Protein AF-A0A8I0CAC1-F1 (afdb_monomer_lite)

Secondary structure (DSSP, 8-state):
------------PPP----------------SHHHHTTS-TT-----SS--EEEEEEEEEEEETTEEEEEEEEEETTS-EEEEEEEEE--GGGGT--PPPP--SSPPBPHHHHHHHHHHHHTTPEEEES-HHHHHTTS-HHHHHHSSEEEEHHHHHHHHHHHTT----TTSPPPHHHHHHHTTPPPPSS--HHHHHHHHHHHHHHHHHH-

Radius of gyration: 27.42 Å; chains: 1; bounding box: 42×58×99 Å

Sequence (210 aa):
MFIHSIFHRKSQKPAANRMGFALRTVRPARKDAGQLLKNIPGVREKCVGTDRLYFAVRSLGVQGRDHVLQYAFADDRGNVVMSAFVRSEAPSALLLGCPAEDLAMEPLDPEAFDFIAAKLCGGATLVAYQRVLQGGLLPFGAARSAAGVECAWRRFQQTARALGLSYSPRDPLTLNDCLSLAGLPVPISEDAALRALAIRSLWRWMDEVD

pLDDT: mean 72.66, std 24.03, range [27.7, 97.75]

Foldseek 3Di:
DDDDDDDDDDDDDDDDDPPPPPPPPPPPPPPDPVPVVVPDPPPDDDDPDQWEKFKFKDWQQDDPQWTWIWIWIATLVLDTPDTFIATHRDPCSVPDVDDDDPDPDDGDYLVVVLVVLLVVQAAHEYEYQDCVVVVVVDRPSNNVRHPYYYHLVVLLVVLCVVVVPDDDPVDRDDLQNSCVSLVHDGDPDPRGSSNSSSSSVSVVSSVVRD

Structure (mmCIF, N/CA/C/O backbone):
data_AF-A0A8I0CAC1-F1
#
_entry.id   AF-A0A8I0CAC1-F1
#
loop_
_atom_site.group_PDB
_atom_site.id
_atom_site.type_symbol
_atom_site.label_atom_id
_atom_site.label_alt_id
_atom_site.label_comp_id
_atom_site.label_asym_id
_atom_site.label_entity_id
_atom_site.label_seq_id
_atom_site.pdbx_PDB_ins_code
_atom_site.Cartn_x
_atom_site.Cartn_y
_atom_site.Cartn_z
_atom_site.occupancy
_atom_site.B_iso_or_equiv
_atom_site.auth_seq_id
_atom_site.auth_comp_id
_atom_site.auth_asym_id
_atom_site.auth_atom_id
_atom_site.pdbx_PDB_model_num
ATOM 1 N N . MET A 1 1 ? -19.685 31.107 -77.006 1.00 35.06 1 MET A N 1
ATOM 2 C CA . MET A 1 1 ? -19.151 31.131 -78.385 1.00 35.06 1 MET A CA 1
ATOM 3 C C . MET A 1 1 ? -18.038 30.088 -78.462 1.00 35.06 1 MET A C 1
ATOM 5 O O . MET A 1 1 ? -17.231 30.056 -77.547 1.00 35.06 1 MET A O 1
ATOM 9 N N . PHE A 1 2 ? -18.131 29.194 -79.455 1.00 28.17 2 PHE A N 1
ATOM 10 C CA . PHE A 1 2 ? -17.250 28.090 -79.904 1.00 28.17 2 PHE A CA 1
ATOM 11 C C . PHE A 1 2 ? -15.819 28.004 -79.311 1.00 28.17 2 PHE A C 1
ATOM 13 O O . PHE A 1 2 ? -15.108 28.998 -79.302 1.00 28.17 2 PHE A O 1
ATOM 20 N N . ILE A 1 3 ? -15.410 26.893 -78.669 1.00 35.59 3 ILE A N 1
ATOM 21 C CA . ILE A 1 3 ? -14.896 25.593 -79.199 1.00 35.59 3 ILE A CA 1
ATOM 22 C C . ILE A 1 3 ? -13.519 25.700 -79.885 1.00 35.59 3 ILE A C 1
ATOM 24 O O . ILE A 1 3 ? -13.419 26.375 -80.902 1.00 35.59 3 ILE A O 1
ATOM 28 N N . HIS A 1 4 ? -12.524 24.953 -79.369 1.00 33.28 4 HIS A N 1
ATOM 29 C CA . HIS A 1 4 ? -11.679 23.922 -80.038 1.00 33.28 4 HIS A CA 1
ATOM 30 C C . HIS A 1 4 ? -10.754 23.294 -78.961 1.00 33.28 4 HIS A C 1
ATOM 32 O O . HIS A 1 4 ? -10.018 24.013 -78.299 1.00 33.28 4 HIS A O 1
ATOM 38 N N . SER A 1 5 ? -10.927 22.039 -78.525 1.00 34.00 5 SER A N 1
ATOM 39 C CA . SER A 1 5 ? -10.627 20.738 -79.170 1.00 34.00 5 SER A CA 1
ATOM 40 C C . SER A 1 5 ? -9.119 20.453 -79.319 1.00 34.00 5 SER A C 1
ATOM 42 O O . SER A 1 5 ? -8.456 21.119 -80.097 1.00 34.00 5 SER A O 1
ATOM 44 N N . ILE A 1 6 ? -8.524 19.612 -78.453 1.00 38.97 6 ILE A N 1
ATOM 45 C CA . ILE A 1 6 ? -8.255 18.149 -78.588 1.00 38.97 6 ILE A CA 1
ATOM 46 C C . ILE A 1 6 ? -6.850 17.852 -79.154 1.00 38.97 6 ILE A C 1
ATOM 48 O O . ILE A 1 6 ? -6.567 18.226 -80.278 1.00 38.97 6 ILE A O 1
ATOM 52 N N . PHE A 1 7 ? -6.028 17.102 -78.399 1.00 33.66 7 PHE A N 1
ATOM 53 C CA . PHE A 1 7 ? -5.333 15.857 -78.816 1.00 33.66 7 PHE A CA 1
ATOM 54 C C . PHE A 1 7 ? -4.594 15.258 -77.592 1.00 33.66 7 PHE A C 1
ATOM 56 O O . PHE A 1 7 ? -3.658 15.845 -77.070 1.00 33.66 7 PHE A O 1
ATOM 63 N N . HIS A 1 8 ? -5.141 14.254 -76.900 1.00 32.78 8 HIS A N 1
ATOM 64 C CA . HIS A 1 8 ? -4.941 12.808 -77.104 1.00 32.78 8 HIS A CA 1
ATOM 65 C C . HIS A 1 8 ? -3.481 12.307 -77.017 1.00 32.78 8 HIS A C 1
ATOM 67 O O . HIS A 1 8 ? -2.752 12.292 -78.004 1.00 32.78 8 HIS A O 1
ATOM 73 N N . ARG A 1 9 ? -3.125 11.706 -75.870 1.00 33.53 9 ARG A N 1
ATOM 74 C CA . ARG A 1 9 ? -2.292 10.493 -75.853 1.00 33.53 9 ARG A CA 1
ATOM 75 C C . ARG A 1 9 ? -2.770 9.526 -74.771 1.00 33.53 9 ARG A C 1
ATOM 77 O O . ARG A 1 9 ? -2.769 9.829 -73.584 1.00 33.53 9 ARG A O 1
ATOM 84 N N . LYS A 1 10 ? -3.237 8.368 -75.239 1.00 32.88 10 LYS A N 1
ATOM 85 C CA . LYS A 1 10 ? -3.598 7.183 -74.462 1.00 32.88 10 LYS A CA 1
ATOM 86 C C . LYS A 1 10 ? -2.345 6.419 -74.021 1.00 32.88 10 LYS A C 1
ATOM 88 O O . LYS A 1 10 ? -1.357 6.392 -74.745 1.00 32.88 10 LYS A O 1
ATOM 93 N N . SER A 1 11 ? -2.561 5.625 -72.971 1.00 32.69 11 SER A N 1
ATOM 94 C CA . SER A 1 11 ? -1.978 4.297 -72.724 1.00 32.69 11 SER A CA 1
ATOM 95 C C . SER A 1 11 ? -0.614 4.246 -72.035 1.00 32.69 11 SER A C 1
ATOM 97 O O . SER A 1 11 ? 0.412 4.475 -72.657 1.00 32.69 11 SER A O 1
ATOM 99 N N . GLN A 1 12 ? -0.600 3.801 -70.777 1.00 34.22 12 GLN A N 1
ATOM 100 C CA . GLN A 1 12 ? -0.329 2.390 -70.461 1.00 34.22 12 GLN A CA 1
ATOM 101 C C . GLN A 1 12 ? -0.588 2.123 -68.968 1.00 34.22 12 GLN A C 1
ATOM 103 O O . GLN A 1 12 ? 0.018 2.729 -68.091 1.00 34.22 12 GLN A O 1
ATOM 108 N N . LYS A 1 13 ? -1.511 1.197 -68.685 1.00 41.72 13 LYS A N 1
ATOM 109 C CA . LYS A 1 13 ? -1.605 0.500 -67.395 1.00 41.72 13 LYS A CA 1
ATOM 110 C C . LYS A 1 13 ? -0.576 -0.634 -67.399 1.00 41.72 13 LYS A C 1
ATOM 112 O O . LYS A 1 13 ? -0.579 -1.392 -68.369 1.00 41.72 13 LYS A O 1
ATOM 117 N N . PRO A 1 14 ? 0.170 -0.872 -66.313 1.00 36.66 14 PRO A N 1
ATOM 118 C CA . PRO A 1 14 ? 0.672 -2.202 -66.022 1.00 36.66 14 PRO A CA 1
ATOM 119 C C . PRO A 1 14 ? -0.357 -2.953 -65.177 1.00 36.66 14 PRO A C 1
ATOM 121 O O . PRO A 1 14 ? -0.822 -2.484 -64.137 1.00 36.66 14 PRO A O 1
ATOM 124 N N . ALA A 1 15 ? -0.731 -4.125 -65.676 1.00 33.22 15 ALA A N 1
ATOM 125 C CA . ALA A 1 15 ? -1.501 -5.121 -64.964 1.00 33.22 15 ALA A CA 1
ATOM 126 C C . ALA A 1 15 ? -0.628 -5.835 -63.919 1.00 33.22 15 ALA A C 1
ATOM 128 O O . ALA A 1 15 ? 0.548 -6.089 -64.151 1.00 33.22 15 ALA A O 1
ATOM 129 N N . ALA A 1 16 ? -1.273 -6.158 -62.798 1.00 34.25 16 ALA A N 1
ATOM 130 C CA . ALA A 1 16 ? -1.072 -7.319 -61.937 1.00 34.25 16 ALA A CA 1
ATOM 131 C C . ALA A 1 16 ? 0.354 -7.877 -61.771 1.00 34.25 16 ALA A C 1
ATOM 133 O O . ALA A 1 16 ? 0.857 -8.604 -62.621 1.00 34.25 16 ALA A O 1
ATOM 134 N N . ASN A 1 17 ? 0.875 -7.772 -60.546 1.00 31.09 17 ASN A N 1
ATOM 135 C CA . ASN A 1 17 ? 1.478 -8.955 -59.946 1.00 31.09 17 ASN A CA 1
ATOM 136 C C . ASN A 1 17 ? 1.056 -9.091 -58.478 1.00 31.09 17 ASN A C 1
ATOM 138 O O . ASN A 1 17 ? 1.528 -8.386 -57.588 1.00 31.09 17 ASN A O 1
ATOM 142 N N . ARG A 1 18 ? 0.100 -9.999 -58.253 1.00 38.34 18 ARG A N 1
ATOM 143 C CA . ARG A 1 18 ? -0.238 -10.550 -56.941 1.00 38.34 18 ARG A CA 1
ATOM 144 C C . ARG A 1 18 ? 0.929 -11.436 -56.510 1.00 38.34 18 ARG A C 1
ATOM 146 O O . ARG A 1 18 ? 0.944 -12.623 -56.809 1.00 38.34 18 ARG A O 1
ATOM 153 N N . MET A 1 19 ? 1.879 -10.871 -55.780 1.00 31.62 19 MET A N 1
ATOM 154 C CA . MET A 1 19 ? 2.791 -11.660 -54.956 1.00 31.62 19 MET A CA 1
ATOM 155 C C . MET A 1 19 ? 2.126 -11.844 -53.595 1.00 31.62 19 MET A C 1
ATOM 157 O O . MET A 1 19 ? 2.250 -11.016 -52.695 1.00 31.62 19 MET A O 1
ATOM 161 N N . GLY A 1 20 ? 1.348 -12.921 -53.480 1.00 28.66 20 GLY A N 1
ATOM 162 C CA . GLY A 1 20 ? 0.927 -13.433 -52.187 1.00 28.66 20 GLY A CA 1
ATOM 163 C C . GLY A 1 20 ? 2.168 -13.881 -51.426 1.00 28.66 20 GLY A C 1
ATOM 164 O O . GLY A 1 20 ? 2.741 -14.923 -51.735 1.00 28.66 20 GLY A O 1
ATOM 165 N N . PHE A 1 21 ? 2.592 -13.098 -50.438 1.00 27.70 21 PHE A N 1
ATOM 166 C CA . PHE A 1 21 ? 3.516 -13.595 -49.432 1.00 27.70 21 PHE A CA 1
ATOM 167 C C . PHE A 1 21 ? 2.751 -14.600 -48.578 1.00 27.70 21 PHE A C 1
ATOM 169 O O . PHE A 1 21 ? 1.956 -14.245 -47.708 1.00 27.70 21 PHE A O 1
ATOM 176 N N . ALA A 1 22 ? 2.962 -15.878 -48.878 1.00 32.47 22 ALA A N 1
ATOM 177 C CA . ALA A 1 22 ? 2.593 -16.959 -47.993 1.00 32.47 22 ALA A CA 1
ATOM 178 C C . ALA A 1 22 ? 3.284 -16.711 -46.645 1.00 32.47 22 ALA A C 1
ATOM 180 O O . ALA A 1 22 ? 4.502 -16.854 -46.522 1.00 32.47 22 ALA A O 1
ATOM 181 N N . LEU A 1 23 ? 2.498 -16.333 -45.635 1.00 29.11 23 LEU A N 1
ATOM 182 C CA . LEU A 1 23 ? 2.872 -16.418 -44.229 1.00 29.11 23 LEU A CA 1
ATOM 183 C C . LEU A 1 23 ? 3.152 -17.890 -43.917 1.00 29.11 23 LEU A C 1
ATOM 185 O O . LEU A 1 23 ? 2.283 -18.630 -43.454 1.00 29.11 23 LEU A O 1
ATOM 189 N N . ARG A 1 24 ? 4.383 -18.333 -44.178 1.00 28.09 24 ARG A N 1
ATOM 190 C CA . ARG A 1 24 ? 4.912 -19.559 -43.596 1.00 28.09 24 ARG A CA 1
ATOM 191 C C . ARG A 1 24 ? 5.178 -19.241 -42.130 1.00 28.09 24 ARG A C 1
ATOM 193 O O . ARG A 1 24 ? 6.278 -18.883 -41.728 1.00 28.09 24 ARG A O 1
ATOM 200 N N . THR A 1 25 ? 4.111 -19.310 -41.342 1.00 33.09 25 THR A N 1
ATOM 201 C CA . THR A 1 25 ? 4.175 -19.349 -39.887 1.00 33.09 25 THR A CA 1
ATOM 202 C C . THR A 1 25 ? 4.907 -20.630 -39.508 1.00 33.09 25 THR A C 1
ATOM 204 O O . THR A 1 25 ? 4.316 -21.696 -39.345 1.00 33.09 25 THR A O 1
ATOM 207 N N . VAL A 1 26 ? 6.230 -20.544 -39.391 1.00 31.52 26 VAL A N 1
ATOM 208 C CA . VAL A 1 26 ? 6.975 -21.500 -38.580 1.00 31.52 26 VAL A CA 1
ATOM 209 C C . VAL A 1 26 ? 6.509 -21.234 -37.156 1.00 31.52 26 VAL A C 1
ATOM 211 O O . VAL A 1 26 ? 6.932 -20.275 -36.524 1.00 31.52 26 VAL A O 1
ATOM 214 N N . ARG A 1 27 ? 5.539 -22.024 -36.691 1.00 30.73 27 ARG A N 1
ATOM 215 C CA . ARG A 1 27 ? 5.161 -22.075 -35.279 1.00 30.73 27 ARG A CA 1
ATOM 216 C C . ARG A 1 27 ? 6.413 -22.516 -34.513 1.00 30.73 27 ARG A C 1
ATOM 218 O O . ARG A 1 27 ? 6.801 -23.672 -34.693 1.00 30.73 27 ARG A O 1
ATOM 225 N N . PRO A 1 28 ? 7.042 -21.691 -33.656 1.00 32.44 28 PRO A N 1
ATOM 226 C CA . PRO A 1 28 ? 7.883 -22.273 -32.629 1.00 32.44 28 PRO A CA 1
ATOM 227 C C . PRO A 1 28 ? 6.961 -23.110 -31.741 1.00 32.44 28 PRO A C 1
ATOM 229 O O . PRO A 1 28 ? 5.872 -22.676 -31.348 1.00 32.44 28 PRO A O 1
ATOM 232 N N . ALA A 1 29 ? 7.354 -24.362 -31.531 1.00 35.12 29 ALA A N 1
ATOM 233 C CA . ALA A 1 29 ? 6.625 -25.312 -30.719 1.00 35.12 29 ALA A CA 1
ATOM 234 C C . ALA A 1 29 ? 6.322 -24.682 -29.353 1.00 35.12 29 ALA A C 1
ATOM 236 O O . ALA A 1 29 ? 7.207 -24.339 -28.577 1.00 35.12 29 ALA A O 1
ATOM 237 N N . ARG A 1 30 ? 5.029 -24.507 -29.081 1.00 44.62 30 ARG A N 1
ATOM 238 C CA . ARG A 1 30 ? 4.482 -24.007 -27.822 1.00 44.62 30 ARG A CA 1
ATOM 239 C C . ARG A 1 30 ? 4.501 -25.147 -26.798 1.00 44.62 30 ARG A C 1
ATOM 241 O O . ARG A 1 30 ? 3.467 -25.709 -26.457 1.00 44.62 30 ARG A O 1
ATOM 248 N N . LYS A 1 31 ? 5.702 -25.533 -26.392 1.00 40.91 31 LYS A N 1
ATOM 249 C CA . LYS A 1 31 ? 6.051 -26.400 -25.261 1.00 40.91 31 LYS A CA 1
ATOM 250 C C . LYS A 1 31 ? 7.405 -25.836 -24.842 1.00 40.91 31 LYS A 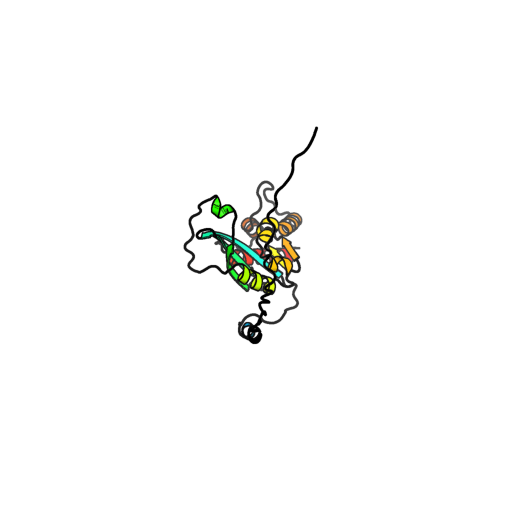C 1
ATOM 252 O O . LYS A 1 31 ? 8.318 -25.889 -25.642 1.00 40.91 31 LYS A O 1
ATOM 257 N N . ASP A 1 32 ? 7.487 -24.908 -23.892 1.00 40.72 32 ASP A N 1
ATOM 258 C CA . ASP A 1 32 ? 7.990 -25.265 -22.555 1.00 40.72 32 ASP A CA 1
ATOM 259 C C . ASP A 1 32 ? 7.817 -24.130 -21.516 1.00 40.72 32 ASP A C 1
ATOM 261 O O . ASP A 1 32 ? 8.324 -24.201 -20.400 1.00 40.72 32 ASP A O 1
ATOM 265 N N . ALA A 1 33 ? 7.042 -23.078 -21.810 1.00 39.47 33 ALA A N 1
ATOM 266 C CA . ALA A 1 33 ? 6.835 -21.977 -20.852 1.00 39.47 33 ALA A CA 1
ATOM 267 C C . ALA A 1 33 ? 6.015 -22.388 -19.608 1.00 39.47 33 ALA A C 1
ATOM 269 O O . ALA A 1 33 ? 6.107 -21.763 -18.554 1.00 39.47 33 ALA A O 1
ATOM 270 N N . GLY A 1 34 ? 5.222 -23.462 -19.708 1.00 38.16 34 GLY A N 1
ATOM 271 C CA . GLY A 1 34 ? 4.454 -24.010 -18.583 1.00 38.16 34 GLY A CA 1
ATOM 272 C C . GLY A 1 34 ? 5.284 -24.840 -17.598 1.00 38.16 34 GLY A C 1
ATOM 273 O O . GLY A 1 34 ? 4.786 -25.172 -16.525 1.00 38.16 34 GLY A O 1
ATOM 274 N N . GLN A 1 35 ? 6.527 -25.190 -17.949 1.00 37.81 35 GLN A N 1
ATOM 275 C CA . GLN A 1 35 ? 7.401 -26.024 -17.118 1.00 37.81 35 GLN A CA 1
ATOM 276 C C . GLN A 1 35 ? 8.417 -25.187 -16.327 1.00 37.81 35 GLN A C 1
ATOM 278 O O . GLN A 1 35 ? 8.735 -25.538 -15.195 1.00 37.81 35 GLN A O 1
ATOM 283 N N . LEU A 1 36 ? 8.808 -24.019 -16.849 1.00 41.50 36 LEU A N 1
ATOM 284 C CA . LEU A 1 36 ? 9.662 -23.043 -16.154 1.00 41.50 36 LEU A CA 1
ATOM 285 C C . LEU A 1 36 ? 9.002 -22.405 -14.919 1.00 41.50 36 LEU A C 1
ATOM 287 O O . LEU A 1 36 ? 9.691 -22.024 -13.980 1.00 41.50 36 LEU A O 1
ATOM 291 N N . LEU A 1 37 ? 7.669 -22.347 -14.876 1.00 47.06 37 LEU A N 1
ATOM 292 C CA . LEU A 1 37 ? 6.922 -21.794 -13.738 1.00 47.06 37 LEU A CA 1
ATOM 293 C C . LEU A 1 37 ? 6.677 -22.801 -12.603 1.00 47.06 37 LEU A C 1
ATOM 295 O O . LEU A 1 37 ? 6.189 -22.408 -11.548 1.00 47.06 37 LEU A O 1
ATOM 299 N N . LYS A 1 38 ? 7.005 -24.089 -12.787 1.00 39.34 38 LYS A N 1
ATOM 300 C CA . LYS A 1 38 ? 6.798 -25.120 -11.751 1.00 39.34 38 LYS A CA 1
ATOM 301 C C . LYS A 1 38 ? 7.922 -25.187 -10.714 1.00 39.34 38 LYS A C 1
ATOM 303 O O . LYS A 1 38 ? 7.731 -25.806 -9.675 1.00 39.34 38 LYS A O 1
ATOM 308 N N . ASN A 1 39 ? 9.054 -24.534 -10.978 1.00 36.28 39 ASN A N 1
ATOM 309 C CA . ASN A 1 39 ? 10.256 -24.626 -10.147 1.00 36.28 39 ASN A CA 1
ATOM 310 C C . ASN A 1 39 ? 10.611 -23.318 -9.425 1.00 36.28 39 ASN A C 1
ATOM 312 O O . ASN A 1 39 ? 11.707 -23.223 -8.885 1.00 36.28 39 ASN A O 1
ATOM 316 N N . ILE A 1 40 ? 9.714 -22.324 -9.387 1.00 44.25 40 ILE A N 1
ATOM 317 C CA . ILE A 1 40 ? 9.880 -21.167 -8.496 1.00 44.25 40 ILE A CA 1
ATOM 318 C C . ILE A 1 40 ? 9.390 -21.595 -7.103 1.00 44.25 40 ILE A C 1
ATOM 320 O O . ILE A 1 40 ? 8.182 -21.787 -6.924 1.00 44.25 40 ILE A O 1
ATOM 324 N N . PRO A 1 41 ? 10.276 -21.768 -6.107 1.00 34.03 41 PRO A N 1
ATOM 325 C CA . PRO A 1 41 ? 9.854 -22.071 -4.749 1.00 34.03 41 PRO A CA 1
ATOM 326 C C . PRO A 1 41 ? 9.152 -20.824 -4.198 1.00 34.03 41 PRO A C 1
ATOM 328 O O . PRO A 1 41 ? 9.786 -19.789 -4.029 1.00 34.03 41 PRO A O 1
ATOM 331 N N . GLY A 1 42 ? 7.840 -20.896 -3.963 1.00 41.44 42 GLY A N 1
ATOM 332 C CA . GLY A 1 42 ? 7.085 -19.793 -3.351 1.00 41.44 42 GLY A CA 1
ATOM 333 C C . GLY A 1 42 ? 5.645 -19.639 -3.832 1.00 41.44 42 GLY A C 1
ATOM 334 O O . GLY A 1 42 ? 4.820 -19.114 -3.094 1.00 41.44 42 GLY A O 1
ATOM 335 N N . VAL A 1 43 ? 5.291 -20.167 -5.007 1.00 44.09 43 VAL A N 1
ATOM 336 C CA . VAL A 1 43 ? 3.893 -20.167 -5.472 1.00 44.09 43 VAL A CA 1
ATOM 337 C C . VAL A 1 43 ? 3.185 -21.412 -4.923 1.00 44.09 43 VAL A C 1
ATOM 339 O O . VAL A 1 43 ? 2.954 -22.381 -5.644 1.00 44.09 43 VAL A O 1
ATOM 342 N N . ARG A 1 44 ? 2.925 -21.440 -3.609 1.00 43.47 44 ARG A N 1
ATOM 343 C CA . ARG A 1 44 ? 2.129 -22.501 -2.962 1.00 43.47 44 ARG A CA 1
ATOM 344 C C . ARG A 1 44 ? 0.653 -22.119 -2.842 1.00 43.47 44 ARG A C 1
ATOM 346 O O . ARG A 1 44 ? 0.293 -20.950 -2.827 1.00 43.47 44 ARG A O 1
ATOM 353 N N . GLU A 1 45 ? -0.156 -23.175 -2.800 1.00 44.62 45 GLU A N 1
ATOM 354 C CA . GLU A 1 45 ? -1.610 -23.263 -2.947 1.00 44.62 45 GLU A CA 1
ATOM 355 C C . GLU A 1 45 ? -2.450 -22.274 -2.126 1.00 44.62 45 GLU A C 1
ATOM 357 O O . GLU A 1 45 ? -2.139 -21.942 -0.980 1.00 44.62 45 GLU A O 1
ATOM 362 N N . LYS A 1 46 ? -3.577 -21.886 -2.748 1.00 42.50 46 LYS A N 1
ATOM 363 C CA . LYS A 1 46 ? -4.673 -21.067 -2.214 1.00 42.50 46 LYS A CA 1
ATOM 364 C C . LYS A 1 46 ? -4.979 -21.392 -0.756 1.00 42.50 46 LYS A C 1
ATOM 366 O O . LYS A 1 46 ? -5.431 -22.491 -0.439 1.00 42.50 46 LYS A O 1
ATOM 371 N N . CYS A 1 47 ? -4.831 -20.394 0.103 1.00 37.03 47 CYS A N 1
ATOM 372 C CA . CYS A 1 47 ? -5.431 -20.400 1.426 1.00 37.03 47 CYS A CA 1
ATOM 373 C C . CYS A 1 47 ? -6.697 -19.557 1.357 1.00 37.03 47 CYS A C 1
ATOM 375 O O . CYS A 1 47 ? -6.653 -18.419 0.918 1.00 37.03 47 CYS A O 1
ATOM 377 N N . VAL A 1 48 ? -7.826 -20.136 1.766 1.00 36.44 48 VAL A N 1
ATOM 378 C CA . VAL A 1 48 ? -9.133 -19.470 1.832 1.00 36.44 48 VAL A CA 1
ATOM 379 C C . VAL A 1 48 ? -9.123 -18.486 3.010 1.00 36.44 48 VAL A C 1
ATOM 381 O O . VAL A 1 48 ? -9.728 -18.715 4.050 1.00 36.44 48 VAL A O 1
ATOM 384 N N . GLY A 1 49 ? -8.347 -17.418 2.868 1.00 43.31 49 GLY A N 1
ATOM 385 C CA . GLY A 1 49 ? -8.643 -16.109 3.429 1.00 43.31 49 GLY A CA 1
ATOM 386 C C . GLY A 1 49 ? -9.100 -15.225 2.273 1.00 43.31 49 GLY A C 1
ATOM 387 O O . GLY A 1 49 ? -8.906 -15.569 1.108 1.00 43.31 49 GLY A O 1
ATOM 388 N N . THR A 1 50 ? -9.737 -14.096 2.552 1.00 55.69 50 THR A N 1
ATOM 389 C CA . THR A 1 50 ? -9.835 -13.031 1.548 1.00 55.69 50 THR A CA 1
ATOM 390 C C . THR A 1 50 ? -8.413 -12.688 1.109 1.00 55.69 50 THR A C 1
ATOM 392 O O . THR A 1 50 ? -7.715 -12.063 1.894 1.00 55.69 50 THR A O 1
ATOM 395 N N . ASP A 1 51 ? -7.963 -13.140 -0.067 1.00 82.69 51 ASP A N 1
ATOM 396 C CA . ASP A 1 51 ? -6.597 -12.909 -0.557 1.00 82.69 51 ASP A CA 1
ATOM 397 C C . ASP A 1 51 ? -6.413 -11.403 -0.804 1.00 82.69 51 ASP A C 1
ATOM 399 O O . ASP A 1 51 ? -6.699 -10.883 -1.890 1.00 82.69 51 ASP A O 1
ATOM 403 N N . ARG A 1 52 ? -6.005 -10.668 0.238 1.00 93.00 52 ARG A N 1
ATOM 404 C CA . ARG A 1 52 ? -5.652 -9.256 0.129 1.00 93.00 52 ARG A CA 1
ATOM 405 C C . ARG A 1 52 ? -4.184 -9.133 -0.227 1.00 93.00 52 ARG A C 1
ATOM 407 O O . ARG A 1 52 ? -3.326 -9.812 0.341 1.00 93.00 52 ARG A O 1
ATOM 414 N N . LEU A 1 53 ? -3.903 -8.212 -1.139 1.00 94.88 53 LEU A N 1
ATOM 415 C CA . LEU A 1 53 ? -2.549 -7.764 -1.421 1.00 94.88 53 LEU A CA 1
ATOM 416 C C . LEU A 1 53 ? -2.438 -6.284 -1.094 1.00 94.88 53 LEU A C 1
ATOM 418 O O . LEU A 1 53 ? -3.195 -5.455 -1.596 1.00 94.88 53 LEU A O 1
ATOM 422 N N . TYR A 1 54 ? -1.463 -5.955 -0.269 1.00 95.06 54 TYR A N 1
ATOM 423 C CA . TYR A 1 54 ? -1.139 -4.590 0.105 1.00 95.06 54 TYR A CA 1
ATOM 424 C C . TYR A 1 54 ? -0.097 -4.069 -0.861 1.00 95.06 54 TYR A C 1
ATOM 426 O O . TYR A 1 54 ? 0.930 -4.718 -1.046 1.00 95.06 54 TYR A O 1
ATOM 434 N N . PHE A 1 55 ? -0.348 -2.923 -1.483 1.00 92.94 55 PHE A N 1
ATOM 435 C CA . PHE A 1 55 ? 0.548 -2.397 -2.501 1.00 92.94 55 PHE A CA 1
ATOM 436 C C . PHE A 1 55 ? 0.963 -0.961 -2.216 1.00 92.94 55 PHE A C 1
ATOM 438 O O . PHE A 1 55 ? 0.196 -0.156 -1.682 1.00 92.94 55 PHE A O 1
ATOM 445 N N . ALA A 1 56 ? 2.193 -0.648 -2.609 1.00 93.38 56 ALA A N 1
ATOM 446 C CA . ALA A 1 56 ? 2.724 0.701 -2.606 1.00 93.38 56 ALA A CA 1
ATOM 447 C C . ALA A 1 56 ? 3.588 0.921 -3.847 1.00 93.38 56 ALA A C 1
ATOM 449 O O . ALA A 1 56 ? 4.227 -0.002 -4.360 1.00 93.38 56 ALA A O 1
ATOM 450 N N . VAL A 1 57 ? 3.595 2.167 -4.313 1.00 90.06 57 VAL A N 1
ATOM 451 C CA . VAL A 1 57 ? 4.424 2.620 -5.428 1.00 90.06 57 VAL A CA 1
ATOM 452 C C . VAL A 1 57 ? 5.178 3.863 -4.989 1.00 90.06 57 VAL A C 1
ATOM 454 O O . VAL A 1 57 ? 4.574 4.782 -4.424 1.00 90.06 57 VAL A O 1
ATOM 457 N N . ARG A 1 58 ? 6.480 3.891 -5.265 1.00 86.50 58 ARG A N 1
ATOM 458 C CA . ARG A 1 58 ? 7.358 5.047 -5.063 1.00 86.50 58 ARG A CA 1
ATOM 459 C C . ARG A 1 58 ? 8.032 5.416 -6.381 1.00 86.50 58 ARG A C 1
ATOM 461 O O . ARG A 1 58 ? 8.450 4.535 -7.119 1.00 86.50 58 ARG A O 1
ATOM 468 N N . SER A 1 59 ? 8.177 6.712 -6.650 1.00 83.00 59 SER A N 1
ATOM 469 C CA . SER A 1 59 ? 9.033 7.207 -7.734 1.00 83.00 59 SER A CA 1
ATOM 470 C C . SER A 1 59 ? 10.470 7.398 -7.244 1.00 83.00 59 SER A C 1
ATOM 472 O O . SER A 1 59 ? 10.673 7.897 -6.135 1.00 83.00 59 SER A O 1
ATOM 474 N N . LEU A 1 60 ? 11.446 6.990 -8.058 1.00 78.62 60 LEU A N 1
ATOM 475 C CA . LEU A 1 60 ? 12.887 7.127 -7.790 1.00 78.62 60 LEU A CA 1
ATOM 476 C C . LEU A 1 60 ? 13.573 8.164 -8.690 1.00 78.62 60 LEU A C 1
ATOM 478 O O . LEU A 1 60 ? 14.753 8.439 -8.520 1.00 78.62 60 LEU A O 1
ATOM 482 N N . GLY A 1 61 ? 12.850 8.757 -9.643 1.00 67.81 61 GLY A N 1
ATOM 483 C CA . GLY A 1 61 ? 13.390 9.764 -10.561 1.00 67.81 61 GLY A CA 1
ATOM 484 C C . GLY A 1 61 ? 13.514 9.276 -12.004 1.00 67.81 61 GLY A C 1
ATOM 485 O O . GLY A 1 61 ? 12.835 8.332 -12.411 1.00 67.81 61 GLY A O 1
ATOM 486 N N . VAL A 1 62 ? 14.346 9.969 -12.789 1.00 62.59 62 VAL A N 1
ATOM 487 C CA . VAL A 1 62 ? 14.436 9.817 -14.252 1.00 62.59 62 VAL A CA 1
ATOM 488 C C . VAL A 1 62 ? 15.726 9.105 -14.640 1.00 62.59 62 VAL A C 1
ATOM 490 O O . VAL A 1 62 ? 16.801 9.630 -14.390 1.00 62.59 62 VAL A O 1
ATOM 493 N N . GLN A 1 63 ? 15.647 7.963 -15.318 1.00 59.53 63 GLN A N 1
ATOM 494 C CA . GLN A 1 63 ? 16.786 7.317 -15.968 1.00 59.53 63 GLN A CA 1
ATOM 495 C C . GLN A 1 63 ? 16.735 7.607 -17.476 1.00 59.53 63 GLN A C 1
ATOM 497 O O . GLN A 1 63 ? 15.961 7.015 -18.226 1.00 59.53 63 GLN A O 1
ATOM 502 N N . GLY A 1 64 ? 17.555 8.551 -17.944 1.00 62.97 64 GLY A N 1
ATOM 503 C CA . GLY A 1 64 ? 17.532 8.981 -19.345 1.00 62.97 64 GLY A CA 1
ATOM 504 C C . GLY A 1 64 ? 16.245 9.736 -19.695 1.00 62.97 64 GLY A C 1
ATOM 505 O O . GLY A 1 64 ? 16.101 10.895 -19.319 1.00 62.97 64 GLY A O 1
ATOM 506 N N . ARG A 1 65 ? 15.333 9.103 -20.446 1.00 59.34 65 ARG A N 1
ATOM 507 C CA . ARG A 1 65 ? 14.000 9.651 -20.781 1.00 59.34 65 ARG A CA 1
ATOM 508 C C . ARG A 1 65 ? 12.858 8.986 -20.009 1.00 59.34 65 ARG A C 1
ATOM 510 O O . ARG A 1 65 ? 11.723 9.439 -20.126 1.00 59.34 65 ARG A O 1
ATOM 517 N N . ASP A 1 66 ? 13.157 7.962 -19.219 1.00 63.62 66 ASP A N 1
ATOM 518 C CA . ASP A 1 66 ? 12.152 7.145 -18.544 1.00 63.62 66 ASP A CA 1
ATOM 519 C C . ASP A 1 66 ? 12.128 7.469 -17.052 1.00 63.62 66 ASP A C 1
ATOM 521 O O . ASP A 1 66 ? 13.155 7.814 -16.471 1.00 63.62 66 ASP A O 1
ATOM 525 N N . HIS A 1 67 ? 10.971 7.351 -16.404 1.00 76.94 67 HIS A N 1
ATOM 526 C CA . HIS A 1 67 ? 10.887 7.393 -14.940 1.00 76.94 67 HIS A CA 1
ATOM 527 C C . HIS A 1 67 ? 10.999 5.988 -14.380 1.00 76.94 67 HIS A C 1
ATOM 529 O O . HIS A 1 67 ? 10.421 5.058 -14.936 1.00 76.94 67 HIS A O 1
ATOM 535 N N . VAL A 1 68 ? 11.691 5.830 -13.257 1.00 83.81 68 VAL A N 1
ATOM 536 C CA . VAL A 1 68 ? 11.748 4.544 -12.563 1.00 83.81 68 VAL A CA 1
ATOM 537 C C . VAL A 1 68 ? 10.826 4.568 -11.357 1.00 83.81 68 VAL A C 1
ATOM 539 O O . VAL A 1 68 ? 10.918 5.431 -10.479 1.00 83.81 68 VAL A O 1
ATOM 542 N N . LEU A 1 69 ? 9.933 3.587 -11.320 1.00 87.50 69 LEU A N 1
ATOM 543 C CA . LEU A 1 69 ? 9.007 3.362 -10.224 1.00 87.50 69 LEU A CA 1
ATOM 544 C C . LEU A 1 69 ? 9.398 2.085 -9.483 1.00 87.50 69 LEU A C 1
ATOM 546 O O . LEU A 1 69 ? 9.653 1.053 -10.101 1.00 87.50 69 LEU A O 1
ATOM 550 N N . GLN A 1 70 ? 9.412 2.145 -8.157 1.00 90.88 70 GLN A N 1
ATOM 551 C CA . GLN A 1 70 ? 9.482 0.975 -7.295 1.00 90.88 70 GLN A CA 1
ATOM 552 C C . GLN A 1 70 ? 8.065 0.548 -6.929 1.00 90.88 70 GLN A C 1
ATOM 554 O O . GLN A 1 70 ? 7.334 1.287 -6.267 1.00 90.88 70 GLN A O 1
ATOM 559 N N . TYR A 1 71 ? 7.698 -0.658 -7.333 1.00 92.50 71 TYR A N 1
ATOM 560 C CA . TYR A 1 71 ? 6.457 -1.317 -6.962 1.00 92.50 71 TYR A CA 1
ATOM 561 C C . TYR A 1 71 ? 6.736 -2.371 -5.909 1.00 92.50 71 TYR A C 1
ATOM 563 O O . TYR A 1 71 ? 7.695 -3.130 -6.038 1.00 92.50 71 TYR A O 1
ATOM 571 N N . ALA A 1 72 ? 5.856 -2.486 -4.922 1.00 94.38 72 ALA A N 1
ATOM 572 C CA . ALA A 1 72 ? 5.885 -3.621 -4.020 1.00 94.38 72 ALA A CA 1
ATOM 573 C C . ALA A 1 72 ? 4.490 -4.095 -3.630 1.00 94.38 72 ALA A C 1
ATOM 575 O O . ALA A 1 72 ? 3.551 -3.302 -3.530 1.00 94.38 72 ALA A O 1
ATOM 576 N N . PHE A 1 73 ? 4.399 -5.401 -3.390 1.00 94.88 73 PHE A N 1
ATOM 577 C CA . PHE A 1 73 ? 3.202 -6.109 -2.969 1.00 94.88 73 PHE A CA 1
ATOM 578 C C . PHE A 1 73 ? 3.535 -6.975 -1.758 1.00 94.88 73 PHE A C 1
ATOM 580 O O . PHE A 1 73 ? 4.506 -7.737 -1.782 1.00 94.88 73 PHE A O 1
ATOM 587 N N . ALA A 1 74 ? 2.713 -6.879 -0.721 1.00 96.38 74 ALA A N 1
ATOM 588 C CA . ALA A 1 74 ? 2.778 -7.723 0.459 1.00 96.38 74 ALA A CA 1
ATOM 589 C C . ALA A 1 74 ? 1.476 -8.511 0.630 1.00 96.38 74 ALA A C 1
ATOM 591 O O . ALA A 1 74 ? 0.395 -8.000 0.335 1.00 96.38 74 ALA A O 1
ATOM 592 N N . ASP A 1 75 ? 1.580 -9.751 1.098 1.00 95.12 75 ASP A N 1
ATOM 593 C CA . ASP A 1 75 ? 0.427 -10.603 1.383 1.00 95.12 75 ASP A CA 1
ATOM 594 C C . ASP A 1 75 ? -0.124 -10.384 2.798 1.00 95.12 75 ASP A C 1
ATOM 596 O O . ASP A 1 75 ? 0.472 -9.726 3.653 1.00 95.12 75 ASP A O 1
ATOM 600 N N . ASP A 1 76 ? -1.259 -11.009 3.083 1.00 93.75 76 ASP A N 1
ATOM 601 C CA . ASP A 1 76 ? -1.885 -10.993 4.401 1.00 93.75 76 ASP A CA 1
ATOM 602 C C . ASP A 1 76 ? -1.034 -11.586 5.532 1.00 93.75 76 ASP A C 1
ATOM 604 O O . ASP A 1 76 ? -1.267 -11.281 6.705 1.00 93.75 76 ASP A O 1
ATOM 608 N N . ARG A 1 77 ? -0.009 -12.377 5.217 1.00 92.81 77 ARG A N 1
ATOM 609 C CA . ARG A 1 77 ? 0.891 -13.006 6.195 1.00 92.81 77 ARG A CA 1
ATOM 610 C C . ARG A 1 77 ? 2.075 -12.116 6.564 1.00 92.81 77 ARG A C 1
ATOM 612 O O . ARG A 1 77 ? 2.758 -12.413 7.538 1.00 92.81 77 ARG A O 1
ATOM 619 N N . GLY A 1 78 ? 2.274 -11.012 5.848 1.00 93.31 78 GLY A N 1
ATOM 620 C CA . GLY A 1 78 ? 3.384 -10.088 6.072 1.00 93.31 78 GLY A CA 1
ATOM 621 C C . GLY A 1 78 ? 4.621 -10.437 5.253 1.00 93.31 78 GLY A C 1
ATOM 622 O O . GLY A 1 78 ? 5.705 -9.954 5.568 1.00 93.31 78 GLY A O 1
ATOM 623 N N . ASN A 1 79 ? 4.472 -11.250 4.206 1.00 95.38 79 ASN A N 1
ATOM 624 C CA . ASN A 1 79 ? 5.538 -11.508 3.249 1.00 95.38 79 ASN A CA 1
ATOM 625 C C . ASN A 1 79 ? 5.473 -10.484 2.120 1.00 95.38 79 ASN A C 1
ATOM 627 O O . ASN A 1 79 ? 4.402 -10.215 1.577 1.00 95.38 79 ASN A O 1
ATOM 631 N N . VAL A 1 80 ? 6.630 -9.974 1.708 1.00 96.00 80 VAL A N 1
ATOM 632 C CA . VAL A 1 80 ? 6.756 -9.233 0.450 1.00 96.00 80 VAL A CA 1
ATOM 633 C C . VAL A 1 80 ? 6.773 -10.254 -0.684 1.00 96.00 80 VAL A C 1
ATOM 635 O O . VAL A 1 80 ? 7.738 -10.999 -0.839 1.00 96.00 80 VAL A O 1
ATOM 638 N N . VAL A 1 81 ? 5.690 -10.313 -1.456 1.00 94.94 81 VAL A N 1
ATOM 639 C CA . VAL A 1 81 ? 5.517 -11.285 -2.549 1.00 94.94 81 VAL A CA 1
ATOM 640 C C . VAL A 1 81 ? 6.065 -10.777 -3.880 1.00 94.94 81 VAL A C 1
ATOM 642 O O . VAL A 1 81 ? 6.350 -11.572 -4.772 1.00 94.94 81 VAL A O 1
ATOM 645 N N . MET A 1 82 ? 6.244 -9.461 -4.016 1.00 93.56 82 MET A N 1
ATOM 646 C CA . MET A 1 82 ? 6.932 -8.846 -5.148 1.00 93.56 82 MET A CA 1
ATOM 647 C C . MET A 1 82 ? 7.508 -7.488 -4.741 1.00 93.56 82 MET A C 1
ATOM 649 O O . MET A 1 82 ? 6.829 -6.709 -4.076 1.00 93.56 82 MET A O 1
ATOM 653 N N . SER A 1 83 ? 8.734 -7.196 -5.171 1.00 93.19 83 SER A N 1
ATOM 654 C CA . SER A 1 83 ? 9.341 -5.862 -5.149 1.00 93.19 83 SER A CA 1
ATOM 655 C C . SER A 1 83 ? 10.132 -5.697 -6.440 1.00 93.19 83 SER A C 1
ATOM 657 O O . SER A 1 83 ? 10.986 -6.531 -6.743 1.00 93.19 83 SER A O 1
ATOM 659 N N . ALA A 1 84 ? 9.787 -4.697 -7.242 1.00 91.56 84 ALA A N 1
ATOM 660 C CA . ALA A 1 84 ? 10.328 -4.528 -8.582 1.00 91.56 84 ALA A CA 1
ATOM 661 C C . ALA A 1 84 ? 10.527 -3.049 -8.904 1.00 91.56 84 ALA A C 1
ATOM 663 O O . ALA A 1 84 ? 9.670 -2.216 -8.611 1.00 91.56 84 ALA A O 1
ATOM 664 N N . PHE A 1 85 ? 11.644 -2.745 -9.557 1.00 90.31 85 PHE A N 1
ATOM 665 C CA . PHE A 1 85 ? 11.870 -1.461 -10.208 1.00 90.31 85 PHE A CA 1
ATOM 666 C C . PHE A 1 85 ? 11.419 -1.588 -11.656 1.00 90.31 85 PHE A C 1
ATOM 668 O O . PHE A 1 85 ? 11.760 -2.573 -12.305 1.00 90.31 85 PHE A O 1
ATOM 675 N N . VAL A 1 86 ? 10.643 -0.635 -12.159 1.00 88.00 86 VAL A N 1
ATOM 676 C CA . VAL A 1 86 ? 10.013 -0.718 -13.483 1.00 88.00 86 VAL A CA 1
ATOM 677 C C . VAL A 1 86 ? 10.195 0.611 -14.197 1.00 88.00 86 VAL A C 1
ATOM 679 O O . VAL A 1 86 ? 10.005 1.669 -13.585 1.00 88.00 86 VAL A O 1
ATOM 682 N N . ARG A 1 87 ? 10.566 0.562 -15.482 1.00 86.00 87 ARG A N 1
ATOM 683 C CA . ARG A 1 87 ? 10.588 1.767 -16.324 1.00 86.00 87 ARG A CA 1
ATOM 684 C C . ARG A 1 87 ? 9.154 2.211 -16.598 1.00 86.00 87 ARG A C 1
ATOM 686 O O . ARG A 1 87 ? 8.264 1.394 -16.789 1.00 86.00 87 ARG A O 1
ATOM 693 N N . SER A 1 88 ? 8.916 3.506 -16.612 1.00 73.69 88 SER A N 1
ATOM 694 C CA . SER A 1 88 ? 7.626 4.091 -16.939 1.00 73.69 88 SER A CA 1
ATOM 695 C C . SER A 1 88 ? 7.855 5.245 -17.896 1.00 73.69 88 SER A C 1
ATOM 697 O O . SER A 1 88 ? 8.661 6.141 -17.624 1.00 73.69 88 SER A O 1
ATOM 699 N N . GLU A 1 89 ? 7.148 5.226 -19.023 1.00 63.06 89 GLU A N 1
ATOM 700 C CA . GLU A 1 89 ? 7.097 6.362 -19.934 1.00 63.06 89 GLU A CA 1
ATOM 701 C C . GLU A 1 89 ? 6.339 7.493 -19.231 1.00 63.06 89 GLU A C 1
ATOM 703 O O . GLU A 1 89 ? 5.109 7.551 -19.263 1.00 63.06 89 GLU A O 1
ATOM 708 N N . ALA A 1 90 ? 7.041 8.396 -18.544 1.00 52.56 90 ALA A N 1
ATOM 709 C CA . ALA A 1 90 ? 6.365 9.560 -17.990 1.00 52.56 90 ALA A CA 1
ATOM 710 C C . ALA A 1 90 ? 6.365 10.716 -18.998 1.00 52.56 90 ALA A C 1
ATOM 712 O O . ALA A 1 90 ? 7.423 11.083 -19.517 1.00 52.56 90 ALA A O 1
ATOM 713 N N . PRO A 1 91 ? 5.231 11.419 -19.161 1.00 46.22 91 PRO A N 1
ATOM 714 C CA . PRO A 1 91 ? 5.188 12.691 -19.882 1.00 46.22 91 PRO A CA 1
ATOM 715 C C . PRO A 1 91 ? 6.130 13.759 -19.290 1.00 46.22 91 PRO A C 1
ATOM 717 O O . PRO A 1 91 ? 6.517 14.702 -19.976 1.00 46.22 91 PRO A O 1
ATOM 720 N N . SER A 1 92 ? 6.496 13.636 -18.008 1.00 42.25 92 SER A N 1
ATOM 721 C CA . SER A 1 92 ? 7.241 14.638 -17.236 1.00 42.25 92 SER A CA 1
ATOM 722 C C . SER A 1 92 ? 8.764 14.555 -17.360 1.00 42.25 92 SER A C 1
ATOM 724 O O . SER A 1 92 ? 9.427 15.545 -17.047 1.00 42.25 92 SER A O 1
ATOM 726 N N . ALA A 1 93 ? 9.340 13.449 -17.855 1.00 47.34 93 ALA A N 1
ATOM 727 C CA . ALA A 1 93 ? 10.783 13.385 -18.146 1.00 47.34 93 ALA A CA 1
ATOM 728 C C . ALA A 1 93 ? 11.211 14.416 -19.208 1.00 47.34 93 ALA A C 1
ATOM 730 O O . ALA A 1 93 ? 12.369 14.816 -19.259 1.00 47.34 93 ALA A O 1
ATOM 731 N N . LEU A 1 94 ? 10.263 14.892 -20.024 1.00 45.56 94 LEU A N 1
ATOM 732 C CA . LEU A 1 94 ? 10.477 15.959 -21.002 1.00 45.56 94 LEU A CA 1
ATOM 733 C C . LEU A 1 94 ? 10.521 17.373 -20.392 1.00 45.56 94 LEU A C 1
ATOM 735 O O . LEU A 1 94 ? 10.996 18.285 -21.061 1.00 45.56 94 LEU A O 1
ATOM 739 N N . LEU A 1 95 ? 10.017 17.584 -19.168 1.00 43.59 95 LEU A N 1
ATOM 740 C CA . LEU A 1 95 ? 9.785 18.929 -18.608 1.00 43.59 95 LEU A CA 1
ATOM 741 C C . LEU A 1 95 ? 10.647 19.269 -17.390 1.00 43.59 95 LEU A C 1
ATOM 743 O O . LEU A 1 95 ? 10.934 20.442 -17.161 1.00 43.59 95 LEU A O 1
ATOM 747 N N . LEU A 1 96 ? 11.064 18.277 -16.607 1.00 50.28 96 LEU A N 1
ATOM 748 C CA . LEU A 1 96 ? 11.851 18.488 -15.396 1.00 50.28 96 LEU A CA 1
ATOM 749 C C . LEU A 1 96 ? 13.024 17.515 -15.430 1.00 50.28 96 LEU A C 1
ATOM 751 O O . LEU A 1 96 ? 12.856 16.329 -15.162 1.00 50.28 96 LEU A O 1
ATOM 755 N N . GLY A 1 97 ? 14.198 18.023 -15.811 1.00 44.72 97 GLY A N 1
ATOM 756 C CA . GLY A 1 97 ? 15.462 17.287 -15.824 1.00 44.72 97 GLY A CA 1
ATOM 757 C C . GLY A 1 97 ? 15.895 16.886 -14.416 1.00 44.72 97 GLY A C 1
ATOM 758 O O . GLY A 1 97 ? 16.808 17.481 -13.849 1.00 44.72 97 GLY A O 1
ATOM 759 N N . CYS A 1 98 ? 15.212 15.901 -13.837 1.00 44.94 98 CYS A N 1
ATOM 760 C CA . CYS A 1 98 ? 15.623 15.263 -12.599 1.00 44.94 98 CYS A CA 1
ATOM 761 C C . CYS A 1 98 ? 16.865 14.400 -12.869 1.00 44.94 98 CYS A C 1
ATOM 763 O O . CYS A 1 98 ? 16.893 13.677 -13.866 1.00 44.94 98 CYS A O 1
ATOM 765 N N . PRO A 1 99 ? 17.889 14.461 -12.005 1.00 47.78 99 PRO A N 1
ATOM 766 C CA . PRO A 1 99 ? 19.046 13.590 -12.125 1.00 47.78 99 PRO A CA 1
ATOM 767 C C . PRO A 1 99 ? 18.633 12.132 -11.896 1.00 47.78 99 PRO A C 1
ATOM 769 O O . PRO A 1 99 ? 17.784 11.840 -11.053 1.00 47.78 99 PRO A O 1
ATOM 772 N N . ALA A 1 100 ? 19.243 11.230 -12.661 1.00 53.19 100 ALA A N 1
ATOM 773 C CA . ALA A 1 100 ? 19.095 9.797 -12.474 1.00 53.19 100 ALA A CA 1
ATOM 774 C C . ALA A 1 100 ? 19.727 9.386 -11.145 1.00 53.19 100 ALA A C 1
ATOM 776 O O . ALA A 1 100 ? 20.904 9.663 -10.914 1.00 53.19 100 ALA A O 1
ATOM 777 N N . GLU A 1 101 ? 18.960 8.720 -10.282 1.00 56.66 101 GLU A N 1
ATOM 778 C CA . GLU A 1 101 ? 19.567 7.920 -9.223 1.00 56.66 101 GLU A CA 1
ATOM 779 C C . GLU A 1 101 ? 20.327 6.761 -9.886 1.00 56.66 101 GLU A C 1
ATOM 781 O O . GLU A 1 101 ? 19.812 6.109 -10.799 1.00 56.66 101 GLU A O 1
ATOM 786 N N . ASP A 1 102 ? 21.572 6.532 -9.460 1.00 56.94 102 ASP A N 1
ATOM 787 C CA . ASP A 1 102 ? 22.384 5.410 -9.930 1.00 56.94 102 ASP A CA 1
ATOM 788 C C . ASP A 1 102 ? 21.838 4.128 -9.291 1.00 56.94 102 ASP A C 1
ATOM 790 O O . ASP A 1 102 ? 22.186 3.741 -8.172 1.00 56.94 102 ASP A O 1
ATOM 794 N N . LEU A 1 103 ? 20.851 3.531 -9.957 1.00 61.59 103 LEU A N 1
ATOM 795 C CA . LEU A 1 103 ? 20.211 2.315 -9.486 1.00 61.59 103 LEU A CA 1
ATOM 796 C C . LEU A 1 103 ? 21.187 1.150 -9.648 1.00 61.59 103 LEU A C 1
ATOM 798 O O . LEU A 1 103 ? 21.610 0.821 -10.752 1.00 61.59 103 LEU A O 1
ATOM 802 N N . ALA A 1 104 ? 21.464 0.447 -8.552 1.00 66.50 104 ALA A N 1
ATOM 803 C CA . ALA A 1 104 ? 22.297 -0.756 -8.551 1.00 66.50 104 ALA A CA 1
ATOM 804 C C . ALA A 1 104 ? 21.677 -1.957 -9.309 1.00 66.50 104 ALA A C 1
ATOM 806 O O . ALA A 1 104 ? 22.255 -3.043 -9.320 1.00 66.50 104 ALA A O 1
ATOM 807 N N . MET A 1 105 ? 20.487 -1.796 -9.902 1.00 68.19 105 MET A N 1
ATOM 808 C CA . MET A 1 105 ? 19.730 -2.841 -10.590 1.00 68.19 105 MET A CA 1
ATOM 809 C C . MET A 1 105 ? 19.087 -2.287 -11.863 1.00 68.19 105 MET A C 1
ATOM 811 O O . MET A 1 105 ? 18.563 -1.174 -11.869 1.00 68.19 105 MET A O 1
ATOM 815 N N . GLU A 1 106 ? 19.074 -3.093 -12.926 1.00 79.31 106 GLU A N 1
ATOM 816 C CA . GLU A 1 106 ? 18.346 -2.768 -14.150 1.00 79.31 106 GLU A CA 1
ATOM 817 C C . GLU A 1 106 ? 16.821 -2.886 -13.929 1.00 79.31 106 GLU A C 1
ATOM 819 O O . GLU A 1 106 ? 16.353 -3.953 -13.518 1.00 79.31 106 GLU A O 1
ATOM 824 N N . PRO A 1 107 ? 16.029 -1.826 -14.195 1.00 84.38 107 PRO A N 1
ATOM 825 C CA . PRO A 1 107 ? 14.578 -1.895 -14.047 1.00 84.38 107 PRO A CA 1
ATOM 826 C C . PRO A 1 107 ? 13.936 -2.849 -15.065 1.00 84.38 107 PRO A C 1
ATOM 828 O O . PRO A 1 107 ? 14.374 -2.934 -16.213 1.00 84.38 107 PRO A O 1
ATOM 831 N N . LEU A 1 108 ? 12.859 -3.520 -14.655 1.00 85.69 108 LEU A N 1
ATOM 832 C CA . LEU A 1 108 ? 12.070 -4.401 -15.508 1.00 85.69 108 LEU A CA 1
ATOM 833 C C . LEU A 1 108 ? 11.389 -3.627 -16.638 1.00 85.69 108 LEU A C 1
ATOM 835 O O . LEU A 1 108 ? 10.947 -2.484 -16.477 1.00 85.69 108 LEU A O 1
ATOM 839 N N . ASP A 1 109 ? 11.246 -4.327 -17.760 1.00 86.75 109 ASP A N 1
ATOM 840 C CA . ASP A 1 109 ? 10.414 -3.911 -18.878 1.00 86.75 109 ASP A CA 1
ATOM 841 C C . ASP A 1 109 ? 8.927 -3.798 -18.459 1.00 86.75 109 ASP A C 1
ATOM 843 O O . ASP A 1 109 ? 8.431 -4.681 -17.742 1.00 86.75 109 ASP A O 1
ATOM 847 N N . PRO A 1 110 ? 8.199 -2.747 -18.890 1.00 86.38 110 PRO A N 1
ATOM 848 C CA . PRO A 1 110 ? 6.813 -2.523 -18.484 1.00 86.38 110 PRO A CA 1
ATOM 849 C C . PRO A 1 110 ? 5.856 -3.651 -18.889 1.00 86.38 110 PRO A C 1
ATOM 851 O O . PRO A 1 110 ? 4.965 -3.994 -18.111 1.00 86.38 110 PRO A O 1
ATOM 854 N N . GLU A 1 111 ? 6.025 -4.251 -20.074 1.00 87.62 111 GLU A N 1
ATOM 855 C CA . GLU A 1 111 ? 5.144 -5.326 -20.552 1.00 87.62 111 GLU A CA 1
ATOM 856 C C . GLU A 1 111 ? 5.389 -6.619 -19.769 1.00 87.62 111 GLU A C 1
ATOM 858 O O . GLU A 1 111 ? 4.448 -7.311 -19.360 1.00 87.62 111 GLU A O 1
ATOM 863 N N . ALA A 1 112 ? 6.663 -6.929 -19.507 1.00 89.62 112 ALA A N 1
ATOM 864 C CA . ALA A 1 112 ? 7.038 -8.060 -18.665 1.00 89.62 112 ALA A CA 1
ATOM 865 C C . ALA A 1 112 ? 6.488 -7.900 -17.239 1.00 89.62 112 ALA A C 1
ATOM 867 O O . ALA A 1 112 ? 5.951 -8.856 -16.667 1.00 89.62 112 ALA A O 1
ATOM 868 N N . PHE A 1 113 ? 6.582 -6.691 -16.680 1.00 90.94 113 PHE A N 1
ATOM 869 C CA . PHE A 1 113 ? 6.025 -6.384 -15.370 1.00 90.94 113 PHE A CA 1
ATOM 870 C C . PHE A 1 113 ? 4.499 -6.521 -15.344 1.00 90.94 113 PHE A C 1
ATOM 872 O O . PHE A 1 113 ? 3.974 -7.183 -14.446 1.00 90.94 113 PHE A O 1
ATOM 879 N N . ASP A 1 114 ? 3.788 -5.974 -16.335 1.00 90.25 114 ASP A N 1
ATOM 880 C CA . ASP A 1 114 ? 2.326 -6.063 -16.419 1.00 90.25 114 ASP A CA 1
ATOM 881 C C . ASP A 1 114 ? 1.845 -7.521 -16.436 1.00 90.25 114 ASP A C 1
ATOM 883 O O . ASP A 1 114 ? 0.928 -7.891 -15.699 1.00 90.25 114 ASP A O 1
ATOM 887 N N . PHE A 1 115 ? 2.525 -8.389 -17.193 1.00 90.44 115 PHE A N 1
ATOM 888 C CA . PHE A 1 115 ? 2.204 -9.816 -17.243 1.00 90.44 115 PHE A CA 1
ATOM 889 C C . PHE A 1 115 ? 2.360 -10.519 -15.885 1.00 90.44 115 PHE A C 1
ATOM 891 O O . PHE A 1 115 ? 1.525 -11.353 -15.515 1.00 90.44 115 PHE A O 1
ATOM 898 N N . ILE A 1 116 ? 3.425 -10.210 -15.141 1.00 91.88 116 ILE A N 1
ATOM 899 C CA . ILE A 1 116 ? 3.674 -10.788 -13.812 1.00 91.88 116 ILE A CA 1
ATOM 900 C C . ILE A 1 116 ? 2.649 -10.247 -12.811 1.00 91.88 116 ILE A C 1
ATOM 902 O O . ILE A 1 116 ? 2.001 -11.026 -12.104 1.00 91.88 116 ILE A O 1
ATOM 906 N N . ALA A 1 117 ? 2.454 -8.928 -12.790 1.00 90.19 117 ALA A N 1
ATOM 907 C CA . ALA A 1 117 ? 1.550 -8.255 -11.869 1.00 90.19 117 ALA A CA 1
ATOM 908 C C . ALA A 1 117 ? 0.086 -8.676 -12.087 1.00 90.19 117 ALA A C 1
ATOM 910 O O . ALA A 1 117 ? -0.630 -8.892 -11.111 1.00 90.19 117 ALA A O 1
ATOM 911 N N . ALA A 1 118 ? -0.347 -8.891 -13.335 1.00 91.75 118 ALA A N 1
ATOM 912 C CA . ALA A 1 118 ? -1.683 -9.401 -13.659 1.00 91.75 118 ALA A CA 1
ATOM 913 C C . ALA A 1 118 ? -1.942 -10.811 -13.105 1.00 91.75 118 ALA A C 1
ATOM 915 O O . ALA A 1 118 ? -3.051 -11.131 -12.682 1.00 91.75 118 ALA A O 1
ATOM 916 N N . LYS A 1 119 ? -0.923 -11.676 -13.091 1.00 92.19 119 LYS A N 1
ATOM 917 C CA . LYS A 1 119 ? -1.049 -13.007 -12.481 1.00 92.19 119 LYS A CA 1
ATOM 918 C C . LYS A 1 119 ? -1.090 -12.928 -10.964 1.00 92.19 119 LYS A C 1
ATOM 920 O O . LYS A 1 119 ? -1.888 -13.631 -10.356 1.00 92.19 119 LYS A O 1
ATOM 925 N N . LEU A 1 120 ? -0.238 -12.087 -10.379 1.00 91.81 120 LEU A N 1
ATOM 926 C CA . LEU A 1 120 ? -0.173 -11.895 -8.934 1.00 91.81 120 LEU A CA 1
ATOM 927 C C . LEU A 1 120 ? -1.483 -11.317 -8.381 1.00 91.81 120 LEU A C 1
ATOM 929 O O . LEU A 1 120 ? -1.984 -11.796 -7.372 1.00 91.81 120 LEU A O 1
ATOM 933 N N . CYS A 1 121 ? -2.045 -10.312 -9.055 1.00 91.25 121 CYS A N 1
ATOM 934 C CA . CYS A 1 121 ? -3.243 -9.606 -8.602 1.00 91.25 121 CYS A CA 1
ATOM 935 C C . CYS A 1 121 ? -4.553 -10.331 -8.948 1.00 91.25 121 CYS A C 1
ATOM 937 O O . CYS A 1 121 ? -5.616 -9.903 -8.503 1.00 91.25 121 CYS A O 1
ATOM 939 N N . GLY A 1 122 ? -4.503 -11.409 -9.735 1.00 92.81 122 GLY A N 1
ATOM 940 C CA . GLY A 1 122 ? -5.680 -12.102 -10.252 1.00 92.81 122 GLY A CA 1
ATOM 941 C C . GLY A 1 122 ? -6.635 -12.580 -9.156 1.00 92.81 122 GLY A C 1
ATOM 942 O O . GLY A 1 122 ? -6.341 -13.534 -8.441 1.00 92.81 122 GLY A O 1
ATOM 943 N N . GLY A 1 123 ? -7.806 -11.945 -9.060 1.00 89.12 123 GLY A N 1
ATOM 944 C CA . GLY A 1 123 ? -8.834 -12.264 -8.064 1.00 89.12 123 GLY A CA 1
ATOM 945 C C . GLY A 1 123 ? -8.545 -11.773 -6.640 1.00 89.12 123 GLY A C 1
ATOM 946 O O . GLY A 1 123 ? -9.369 -12.012 -5.760 1.00 89.12 123 GLY A O 1
ATOM 947 N N . ALA A 1 124 ? -7.430 -11.074 -6.412 1.00 91.19 124 ALA A N 1
ATOM 948 C CA . ALA A 1 124 ? -7.090 -10.493 -5.116 1.00 91.19 124 ALA A CA 1
ATOM 949 C C . ALA A 1 124 ? -7.795 -9.145 -4.897 1.00 91.19 124 ALA A C 1
ATOM 951 O O . ALA A 1 124 ? -8.042 -8.395 -5.849 1.00 91.19 124 ALA A O 1
ATOM 952 N N . THR A 1 125 ? -8.063 -8.800 -3.638 1.00 93.19 125 THR A N 1
ATOM 953 C CA . THR A 1 125 ? -8.449 -7.431 -3.264 1.00 93.19 125 THR A CA 1
ATOM 954 C C . THR A 1 125 ? -7.186 -6.630 -2.981 1.00 93.19 125 THR A C 1
ATOM 956 O O . THR A 1 125 ? -6.434 -6.945 -2.059 1.00 93.19 125 THR A O 1
ATOM 959 N N . LEU A 1 126 ? -6.935 -5.588 -3.770 1.00 92.69 126 LEU A N 1
ATOM 960 C CA . LEU A 1 126 ? -5.760 -4.744 -3.594 1.00 92.69 126 LEU A CA 1
ATOM 961 C C . LEU A 1 126 ? -6.044 -3.642 -2.577 1.00 92.69 126 LEU A C 1
ATOM 963 O O . LEU A 1 126 ? -7.045 -2.941 -2.683 1.00 92.69 126 LEU A O 1
ATOM 967 N N . VAL A 1 127 ? -5.139 -3.432 -1.632 1.00 93.69 127 VAL A N 1
ATOM 968 C CA . VAL A 1 127 ? -5.243 -2.379 -0.622 1.00 93.69 127 VAL A CA 1
ATOM 969 C C . VAL A 1 127 ? -4.078 -1.411 -0.794 1.00 93.69 127 VAL A C 1
ATOM 971 O O . VAL A 1 127 ? -2.918 -1.807 -0.690 1.00 93.69 127 VAL A O 1
ATOM 974 N N . ALA A 1 128 ? -4.380 -0.129 -1.005 1.00 92.50 128 ALA A N 1
ATOM 975 C CA . ALA A 1 128 ? -3.385 0.947 -0.984 1.00 92.50 128 ALA A CA 1
ATOM 976 C C . ALA A 1 128 ? -3.788 2.079 -0.049 1.00 92.50 128 ALA A C 1
ATOM 978 O O . ALA A 1 128 ? -4.965 2.276 0.260 1.00 92.50 128 ALA A O 1
ATOM 979 N N . TYR A 1 129 ? -2.803 2.880 0.358 1.00 87.81 129 TYR A N 1
ATOM 980 C CA . TYR A 1 129 ? -3.047 4.037 1.211 1.00 87.81 129 TYR A CA 1
ATOM 981 C C . TYR A 1 129 ? -3.788 5.160 0.475 1.00 87.81 129 TYR A C 1
ATOM 983 O O . TYR A 1 129 ? -4.763 5.693 0.997 1.00 87.81 129 TYR A O 1
ATOM 991 N N . GLN A 1 130 ? -3.407 5.473 -0.766 1.00 76.94 130 GLN A N 1
ATOM 992 C CA . GLN A 1 130 ? -4.066 6.504 -1.576 1.00 76.94 130 GLN A CA 1
ATOM 993 C C . GLN A 1 130 ? -4.567 5.934 -2.902 1.00 76.94 130 GLN A C 1
ATOM 995 O O . GLN A 1 130 ? -3.834 5.854 -3.886 1.00 76.94 130 GLN A O 1
ATOM 1000 N N . ARG A 1 131 ? -5.859 5.591 -2.951 1.00 58.41 131 ARG A N 1
ATOM 1001 C CA . ARG A 1 131 ? -6.489 4.930 -4.108 1.00 58.41 131 ARG A CA 1
ATOM 1002 C C . ARG A 1 131 ? -6.328 5.680 -5.432 1.00 58.41 131 ARG A C 1
ATOM 1004 O O . ARG A 1 131 ? -6.140 5.043 -6.457 1.00 58.41 131 ARG A O 1
ATOM 1011 N N . VAL A 1 132 ? -6.434 7.010 -5.431 1.00 55.31 132 VAL A N 1
ATOM 1012 C CA . VAL A 1 132 ? -6.399 7.805 -6.675 1.00 55.31 132 VAL A CA 1
ATOM 1013 C C . VAL A 1 132 ? -4.973 7.943 -7.205 1.00 55.31 132 VAL A C 1
ATOM 1015 O O . VAL A 1 132 ? -4.755 7.777 -8.398 1.00 55.31 132 VAL A O 1
ATOM 1018 N N . LEU A 1 133 ? -4.003 8.183 -6.321 1.00 55.81 133 LEU A N 1
ATOM 1019 C CA . LEU A 1 133 ? -2.613 8.411 -6.716 1.00 55.81 133 LEU A CA 1
ATOM 1020 C C . LEU A 1 133 ? -1.847 7.112 -6.965 1.00 55.81 133 LEU A C 1
ATOM 1022 O O . LEU A 1 133 ? -1.043 7.062 -7.883 1.00 55.81 133 LEU A O 1
ATOM 1026 N N . GLN A 1 134 ? -2.118 6.048 -6.209 1.00 60.16 134 GLN A N 1
ATOM 1027 C CA . GLN A 1 134 ? -1.431 4.768 -6.400 1.00 60.16 134 GLN A CA 1
ATOM 1028 C C . GLN A 1 134 ? -2.217 3.796 -7.284 1.00 60.16 134 GLN A C 1
ATOM 1030 O O . GLN A 1 134 ? -1.612 3.046 -8.042 1.00 60.16 134 GLN A O 1
ATOM 1035 N N . GLY A 1 135 ? -3.554 3.840 -7.273 1.00 58.16 135 GLY A N 1
ATOM 1036 C CA . GLY A 1 135 ? -4.368 3.014 -8.172 1.00 58.16 135 GLY A CA 1
ATOM 1037 C C . GLY A 1 135 ? -4.213 3.401 -9.645 1.00 58.16 135 GLY A C 1
ATOM 1038 O O . GLY A 1 135 ? -4.242 2.525 -10.500 1.00 58.16 135 GLY A O 1
ATOM 1039 N N . GLY A 1 136 ? -3.977 4.685 -9.941 1.00 61.25 136 GLY A N 1
ATOM 1040 C CA . GLY A 1 136 ? -3.643 5.149 -11.293 1.00 61.25 136 GLY A CA 1
ATOM 1041 C C . GLY A 1 136 ? -2.242 4.748 -11.769 1.00 61.25 136 GLY A C 1
ATOM 1042 O O . GLY A 1 136 ? -1.957 4.858 -12.955 1.00 61.25 136 GLY A O 1
ATOM 1043 N N . LEU A 1 137 ? -1.382 4.277 -10.860 1.00 75.94 137 LEU A N 1
ATOM 1044 C CA . LEU A 1 137 ? 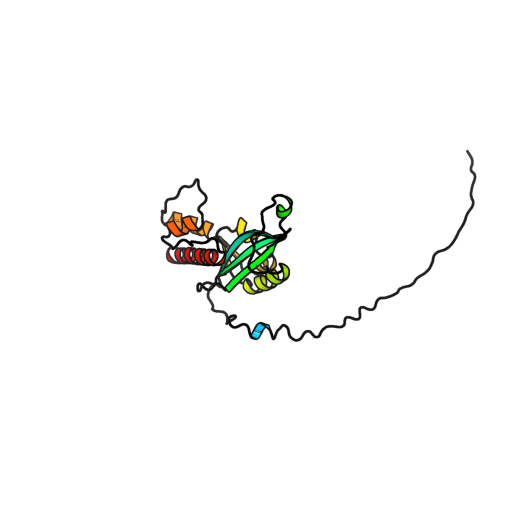-0.035 3.794 -11.171 1.00 75.94 137 LEU A CA 1
ATOM 1045 C C . LEU A 1 137 ? 0.032 2.270 -11.275 1.00 75.94 137 LEU A C 1
ATOM 1047 O O . LEU A 1 137 ? 1.089 1.743 -11.615 1.00 75.94 137 LEU A O 1
ATOM 1051 N N . LEU A 1 138 ? -1.056 1.549 -10.978 1.00 82.19 138 LEU A N 1
ATOM 1052 C CA . LEU A 1 138 ? -1.092 0.106 -11.185 1.00 82.19 138 LEU A CA 1
ATOM 1053 C C . LEU A 1 138 ? -0.945 -0.213 -12.681 1.00 82.19 138 LEU A C 1
ATOM 1055 O O . LEU A 1 138 ? -1.587 0.442 -13.506 1.00 82.19 138 LEU A O 1
ATOM 1059 N N . PRO A 1 139 ? -0.173 -1.254 -13.035 1.00 80.50 139 PRO A N 1
ATOM 1060 C CA . PRO A 1 139 ? -0.168 -1.789 -14.390 1.00 80.50 139 PRO A CA 1
ATOM 1061 C C . PRO A 1 139 ? -1.582 -2.155 -14.842 1.00 80.50 139 PRO A C 1
ATOM 1063 O O . PRO A 1 139 ? -2.402 -2.623 -14.042 1.00 80.50 139 PRO A O 1
ATOM 1066 N N . PHE A 1 140 ? -1.877 -1.945 -16.125 1.00 83.69 140 PHE A N 1
ATOM 1067 C CA . PHE A 1 140 ? -3.216 -2.137 -16.680 1.00 83.69 140 PHE A CA 1
ATOM 1068 C C . PHE A 1 140 ? -3.756 -3.555 -16.435 1.00 83.69 140 PHE A C 1
ATOM 1070 O O . PHE A 1 140 ? -4.900 -3.726 -15.998 1.00 83.69 140 PHE A O 1
ATOM 1077 N N . GLY A 1 141 ? -2.935 -4.575 -16.675 1.00 84.00 141 GLY A N 1
ATOM 1078 C CA . GLY A 1 141 ? -3.252 -5.973 -16.427 1.00 84.00 141 GLY A CA 1
ATOM 1079 C C . GLY A 1 141 ? -3.511 -6.253 -14.949 1.00 84.00 141 GLY A C 1
ATOM 1080 O O . GLY A 1 141 ? -4.507 -6.901 -14.623 1.00 84.00 141 GLY A O 1
ATOM 1081 N N . ALA A 1 142 ? -2.691 -5.705 -14.048 1.00 86.12 142 ALA A N 1
ATOM 1082 C CA . ALA A 1 142 ? -2.885 -5.824 -12.600 1.00 86.12 142 ALA A CA 1
ATOM 1083 C C . ALA A 1 142 ? -4.229 -5.227 -12.158 1.00 86.12 142 ALA A C 1
ATOM 1085 O O . ALA A 1 142 ? -5.045 -5.929 -11.555 1.00 86.12 142 ALA A O 1
ATOM 1086 N N . ALA A 1 143 ? -4.501 -3.977 -12.544 1.00 85.94 143 ALA A N 1
ATOM 1087 C CA . ALA A 1 143 ? -5.738 -3.272 -12.212 1.00 85.94 143 ALA A CA 1
ATOM 1088 C C . ALA A 1 143 ? -6.991 -3.989 -12.744 1.00 85.94 143 ALA A C 1
ATOM 1090 O O . ALA A 1 143 ? -8.010 -4.040 -12.058 1.00 85.94 143 ALA A O 1
ATOM 1091 N N . ARG A 1 144 ? -6.918 -4.570 -13.949 1.00 87.75 144 ARG A N 1
ATOM 1092 C CA . ARG A 1 144 ? -8.032 -5.310 -14.563 1.00 87.75 144 ARG A CA 1
ATOM 1093 C C . ARG A 1 144 ? -8.249 -6.699 -13.953 1.00 87.75 144 ARG A C 1
ATOM 1095 O O . ARG A 1 144 ? -9.369 -7.202 -13.980 1.00 87.75 144 ARG A O 1
ATOM 1102 N N . SER A 1 145 ? -7.183 -7.340 -13.482 1.00 88.25 145 SER A N 1
ATOM 1103 C CA . SER A 1 145 ? -7.221 -8.706 -12.937 1.00 88.25 145 SER A CA 1
ATOM 1104 C C . SER A 1 145 ? -7.671 -8.779 -11.473 1.00 88.25 145 SER A C 1
ATOM 1106 O O . SER A 1 145 ? -8.159 -9.825 -11.040 1.00 88.25 145 SER A O 1
ATOM 1108 N N . ALA A 1 146 ? -7.514 -7.686 -10.724 1.00 89.75 146 ALA A N 1
ATOM 1109 C CA . ALA A 1 146 ? -7.913 -7.589 -9.327 1.00 89.75 146 ALA A CA 1
ATOM 1110 C C . ALA A 1 146 ? -9.432 -7.720 -9.146 1.00 89.75 146 ALA A C 1
ATOM 1112 O O . ALA A 1 146 ? -10.216 -7.249 -9.970 1.00 89.75 146 ALA A O 1
ATOM 1113 N N . ALA A 1 147 ? -9.855 -8.312 -8.027 1.00 90.25 147 ALA A N 1
ATOM 1114 C CA . ALA A 1 147 ? -11.265 -8.349 -7.636 1.00 90.25 147 ALA A CA 1
ATOM 1115 C C . ALA A 1 147 ? -11.785 -6.958 -7.230 1.00 90.25 147 ALA A C 1
ATOM 1117 O O . ALA A 1 147 ? -12.963 -6.651 -7.404 1.00 90.25 147 ALA A O 1
ATOM 1118 N N . GLY A 1 148 ? -10.903 -6.103 -6.708 1.00 87.62 148 GLY A N 1
ATOM 1119 C CA . GLY A 1 148 ? -11.222 -4.735 -6.322 1.00 87.62 148 GLY A CA 1
ATOM 1120 C C . GLY A 1 148 ? -10.008 -3.989 -5.778 1.00 87.62 148 GLY A C 1
ATOM 1121 O O . GLY A 1 148 ? -8.956 -4.583 -5.546 1.00 87.62 148 GLY A O 1
ATOM 1122 N N . VAL A 1 149 ? -10.165 -2.678 -5.575 1.00 88.62 149 VAL A N 1
ATOM 1123 C CA . VAL A 1 149 ? -9.145 -1.823 -4.954 1.00 88.62 149 VAL A CA 1
ATOM 1124 C C . VAL A 1 149 ? -9.756 -1.025 -3.808 1.00 88.62 149 VAL A C 1
ATOM 1126 O O . VAL A 1 149 ? -10.652 -0.198 -4.018 1.00 88.62 149 VAL A O 1
ATOM 1129 N N . GLU A 1 150 ? -9.224 -1.231 -2.612 1.00 91.19 150 GLU A N 1
ATOM 1130 C CA . GLU A 1 150 ? -9.621 -0.578 -1.373 1.00 91.19 150 GLU A CA 1
ATOM 1131 C C . GLU A 1 150 ? -8.620 0.505 -0.950 1.00 91.19 150 GLU A C 1
ATOM 1133 O O . GLU A 1 150 ? -7.465 0.546 -1.380 1.00 91.19 150 GLU A O 1
ATOM 1138 N N . CYS A 1 151 ? -9.098 1.437 -0.123 1.00 91.81 151 CYS A N 1
ATOM 1139 C CA . CYS A 1 151 ? -8.356 2.626 0.284 1.00 91.81 151 CYS A CA 1
ATOM 1140 C C . CYS A 1 151 ? -8.169 2.642 1.802 1.00 91.81 151 CYS A C 1
ATOM 1142 O O . CYS A 1 151 ? -9.116 2.960 2.529 1.00 91.81 151 CYS A O 1
ATOM 1144 N N . ALA A 1 152 ? -6.954 2.357 2.272 1.00 93.94 152 ALA A N 1
ATOM 1145 C CA . ALA A 1 152 ? -6.637 2.334 3.698 1.00 93.94 152 ALA A CA 1
ATOM 1146 C C . ALA A 1 152 ? -6.832 3.707 4.357 1.00 93.94 152 ALA A C 1
ATOM 1148 O O . ALA A 1 152 ? -7.379 3.765 5.450 1.00 93.94 152 ALA A O 1
ATOM 1149 N N . TRP A 1 153 ? -6.506 4.815 3.678 1.00 92.50 153 TRP A N 1
ATOM 1150 C CA . TRP A 1 153 ? -6.762 6.163 4.207 1.00 92.50 153 TRP A CA 1
ATOM 1151 C C . TRP A 1 153 ? -8.249 6.422 4.463 1.00 92.50 153 TRP A C 1
ATOM 1153 O O . TRP A 1 153 ? -8.626 6.943 5.509 1.00 92.50 153 TRP A O 1
ATOM 1163 N N . ARG A 1 154 ? -9.120 6.033 3.519 1.00 90.69 154 ARG A N 1
ATOM 1164 C CA . ARG A 1 154 ? -10.568 6.246 3.667 1.00 90.69 154 ARG A CA 1
ATOM 1165 C C . ARG A 1 154 ? -11.117 5.424 4.827 1.00 90.69 154 ARG A C 1
ATOM 1167 O O . ARG A 1 154 ? -11.917 5.952 5.594 1.00 90.69 154 ARG A O 1
ATOM 1174 N N . ARG A 1 155 ? -10.698 4.160 4.933 1.00 93.19 155 ARG A N 1
ATOM 1175 C CA . ARG A 1 155 ? -11.105 3.287 6.036 1.00 93.19 155 ARG A CA 1
ATOM 1176 C C . ARG A 1 155 ? -10.609 3.844 7.369 1.00 93.19 155 ARG A C 1
ATOM 1178 O O . ARG A 1 155 ? -11.415 4.040 8.266 1.00 93.19 155 ARG A O 1
ATOM 1185 N N . PHE A 1 156 ? -9.345 4.260 7.437 1.00 94.06 156 PHE A N 1
ATOM 1186 C CA . PHE A 1 156 ? -8.770 4.840 8.648 1.00 94.06 156 PHE A CA 1
ATOM 1187 C C . PHE A 1 156 ? -9.552 6.055 9.133 1.00 94.06 156 PHE A C 1
ATOM 1189 O O . PHE A 1 156 ? -9.807 6.174 10.320 1.00 94.06 156 PHE A O 1
ATOM 1196 N N . GLN A 1 157 ? -9.995 6.943 8.241 1.00 91.56 157 GLN A N 1
ATOM 1197 C CA . GLN A 1 157 ? -10.821 8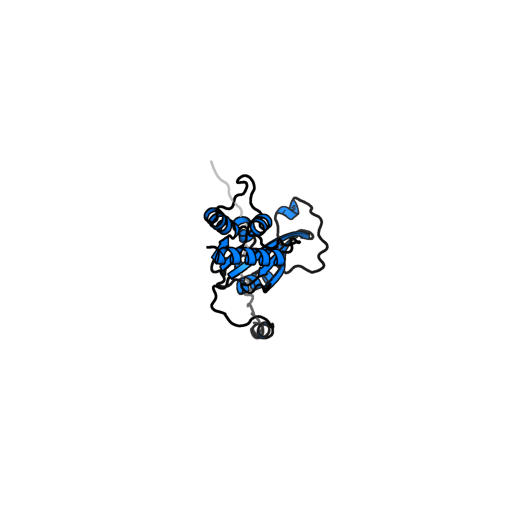.080 8.655 1.00 91.56 157 GLN A CA 1
ATOM 1198 C C . GLN A 1 157 ? -12.159 7.669 9.274 1.00 91.56 157 GLN A C 1
ATOM 1200 O O . GLN A 1 157 ? -12.664 8.372 10.148 1.00 91.56 157 GLN A O 1
ATOM 1205 N N . GLN A 1 158 ? -12.758 6.571 8.814 1.00 92.00 158 GLN A N 1
ATOM 1206 C CA . GLN A 1 158 ? -14.001 6.051 9.383 1.00 92.00 158 GLN A CA 1
ATOM 1207 C C . GLN A 1 158 ? -13.737 5.455 10.768 1.00 92.00 158 GLN A C 1
ATOM 1209 O O . GLN A 1 158 ? -14.389 5.862 11.730 1.00 92.00 158 GLN A O 1
ATOM 1214 N N . THR A 1 159 ? -12.720 4.601 10.881 1.00 94.50 159 THR A N 1
ATOM 1215 C CA . THR A 1 159 ? -12.288 3.988 12.143 1.00 94.50 159 THR A CA 1
ATOM 1216 C C . THR A 1 159 ? -11.858 5.047 13.168 1.00 94.50 159 THR A C 1
ATOM 1218 O O . THR A 1 159 ? -12.321 5.048 14.303 1.00 94.50 159 THR A O 1
ATOM 1221 N N . ALA A 1 160 ? -11.057 6.036 12.765 1.00 92.06 160 ALA A N 1
ATOM 1222 C CA . ALA A 1 160 ? -10.608 7.131 13.624 1.00 92.06 160 ALA A CA 1
ATOM 1223 C C . ALA A 1 160 ? -11.776 7.956 14.182 1.00 92.06 160 ALA A C 1
ATOM 1225 O O . ALA A 1 160 ? -11.761 8.320 15.356 1.00 92.06 160 ALA A O 1
ATOM 1226 N N . ARG A 1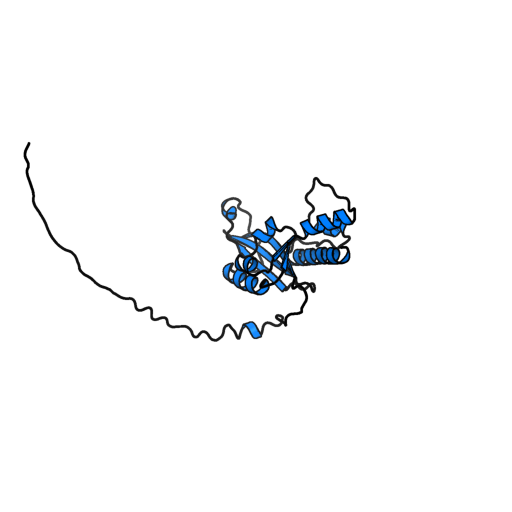 161 ? -12.814 8.214 13.373 1.00 91.19 161 ARG A N 1
ATOM 1227 C CA . ARG A 1 161 ? -14.038 8.887 13.840 1.00 91.19 161 ARG A CA 1
ATOM 1228 C C . ARG A 1 161 ? -14.810 8.035 14.841 1.00 91.19 161 ARG A C 1
ATOM 1230 O O . ARG A 1 161 ? -15.286 8.583 15.829 1.00 91.19 161 ARG A O 1
ATOM 1237 N N . ALA A 1 162 ? -14.928 6.730 14.595 1.00 92.38 162 ALA A N 1
ATOM 1238 C CA . ALA A 1 162 ? -15.607 5.808 15.504 1.00 92.38 162 ALA A CA 1
ATOM 1239 C C . ALA A 1 162 ? -14.894 5.711 16.865 1.00 92.38 162 ALA A C 1
ATOM 1241 O O . ALA A 1 162 ? -15.550 5.676 17.902 1.00 92.38 162 ALA A O 1
ATOM 1242 N N . LEU A 1 163 ? -13.559 5.757 16.861 1.00 92.69 163 LEU A N 1
ATOM 1243 C CA . LEU A 1 163 ? -12.720 5.720 18.061 1.00 92.69 163 LEU A CA 1
ATOM 1244 C C . LEU A 1 163 ? -12.513 7.091 18.731 1.00 92.69 163 LEU A C 1
ATOM 1246 O O . LEU A 1 163 ? -11.861 7.172 19.769 1.00 92.69 163 LEU A O 1
ATOM 1250 N N . GLY A 1 164 ? -13.030 8.180 18.153 1.00 92.12 164 GLY A N 1
ATOM 1251 C CA . GLY A 1 164 ? -12.841 9.534 18.685 1.00 92.12 164 GLY A CA 1
ATOM 1252 C C . GLY A 1 164 ? -11.397 10.052 18.607 1.00 92.12 164 GLY A C 1
ATOM 1253 O O . GLY A 1 164 ? -11.019 10.927 19.387 1.00 92.12 164 GLY A O 1
ATOM 1254 N N . LEU A 1 165 ? -10.581 9.536 17.680 1.00 90.06 165 LEU A N 1
ATOM 1255 C CA . LEU A 1 165 ? -9.210 10.007 17.468 1.00 90.06 165 LEU A CA 1
ATOM 1256 C C . LEU A 1 165 ? -9.220 11.428 16.888 1.00 90.06 165 LEU A C 1
ATOM 1258 O O . LEU A 1 165 ? -9.859 11.701 15.869 1.00 90.06 165 LEU A O 1
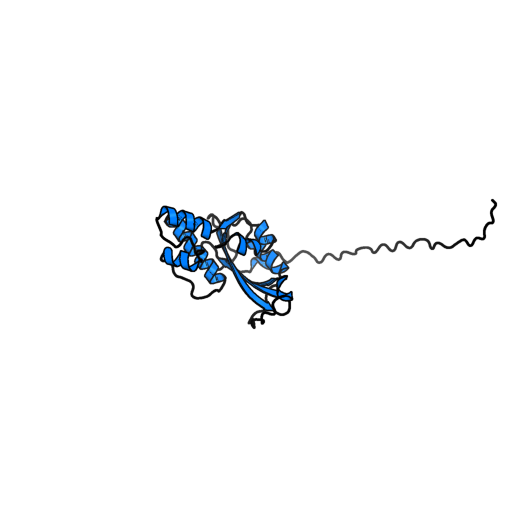ATOM 1262 N N . SER A 1 166 ? -8.483 12.333 17.532 1.00 84.31 166 SER A N 1
ATOM 1263 C CA . SER A 1 166 ? -8.390 13.737 17.128 1.00 84.31 166 SER A CA 1
ATOM 1264 C C . SER A 1 166 ? -7.173 13.980 16.239 1.00 84.31 166 SER A C 1
ATOM 1266 O O . SER A 1 166 ? -6.060 13.575 16.570 1.00 84.31 166 SER A O 1
ATOM 1268 N N . TYR A 1 167 ? -7.380 14.669 15.119 1.00 84.00 167 TYR A N 1
ATOM 1269 C CA . TYR A 1 167 ? -6.324 15.132 14.223 1.00 84.00 167 TYR A CA 1
ATOM 1270 C C . TYR A 1 167 ? -6.753 16.421 13.512 1.00 84.00 167 TYR A C 1
ATOM 1272 O O . TYR A 1 167 ? -7.944 16.720 13.394 1.00 84.00 167 TYR A O 1
ATOM 1280 N N . SER A 1 168 ? -5.776 17.203 13.042 1.00 77.38 168 SER A N 1
ATOM 1281 C CA . SER A 1 168 ? -6.034 18.439 12.293 1.00 77.38 168 SER A CA 1
ATOM 1282 C C . SER A 1 168 ? -6.801 18.125 11.001 1.00 77.38 168 SER A C 1
ATOM 1284 O O . SER A 1 168 ? -6.298 17.370 10.171 1.00 77.38 168 SER A O 1
ATOM 1286 N N . PRO A 1 169 ? -7.985 18.718 10.761 1.00 70.12 169 PRO A N 1
ATOM 1287 C CA . PRO A 1 169 ? -8.706 18.531 9.504 1.00 70.12 169 PRO A CA 1
ATOM 1288 C C . PRO A 1 169 ? -8.080 19.314 8.339 1.00 70.12 169 PRO A C 1
ATOM 1290 O O . PRO A 1 169 ? -8.538 19.178 7.206 1.00 70.12 169 PRO A O 1
ATOM 1293 N N . ARG A 1 170 ? -7.084 20.172 8.608 1.00 71.19 170 ARG A N 1
ATOM 1294 C CA . ARG A 1 170 ? -6.431 21.017 7.596 1.00 71.19 170 ARG A CA 1
ATOM 1295 C C . ARG A 1 170 ? -5.310 20.296 6.856 1.00 71.19 170 ARG A C 1
ATOM 1297 O O . ARG A 1 170 ? -5.008 20.680 5.731 1.00 71.19 170 ARG A O 1
ATOM 1304 N N . ASP A 1 171 ? -4.750 19.253 7.460 1.00 72.69 171 ASP A N 1
ATOM 1305 C CA . ASP A 1 171 ? -3.579 18.560 6.939 1.00 72.69 171 ASP A CA 1
ATOM 1306 C C . ASP A 1 171 ? -3.974 17.163 6.438 1.00 72.69 171 ASP A C 1
ATOM 1308 O O . ASP A 1 171 ? -4.656 16.413 7.147 1.00 72.69 171 ASP A O 1
ATOM 1312 N N . PRO A 1 172 ? -3.596 16.782 5.205 1.00 79.88 172 PRO A N 1
ATOM 1313 C CA . PRO A 1 172 ? -3.850 15.436 4.724 1.00 79.88 172 PRO A CA 1
ATOM 1314 C C . PRO A 1 172 ? -3.015 14.441 5.534 1.00 79.88 172 PRO A C 1
ATOM 1316 O O . PRO A 1 172 ? -1.790 14.480 5.491 1.00 79.88 172 PRO A O 1
ATOM 1319 N N . LEU A 1 173 ? -3.683 13.515 6.229 1.00 88.38 173 LEU A N 1
ATOM 1320 C CA . LEU A 1 173 ? -2.999 12.459 6.977 1.00 88.38 173 LEU A CA 1
ATOM 1321 C C . LEU A 1 173 ? -2.122 11.611 6.053 1.00 88.38 173 LEU A C 1
ATOM 1323 O O . LEU A 1 173 ? -2.616 10.951 5.125 1.00 88.38 173 LEU A O 1
ATOM 1327 N N . THR A 1 174 ? -0.826 11.585 6.334 1.00 90.94 174 THR A N 1
ATOM 1328 C CA . THR A 1 174 ? 0.124 10.665 5.711 1.00 90.94 174 THR A CA 1
ATOM 1329 C C . THR A 1 174 ? 0.016 9.279 6.346 1.00 90.94 174 THR A C 1
ATOM 1331 O O . THR A 1 174 ? -0.517 9.122 7.443 1.00 90.94 174 THR A O 1
ATOM 1334 N N . LEU A 1 175 ? 0.543 8.251 5.670 1.00 93.12 175 LEU A N 1
ATOM 1335 C CA . LEU A 1 175 ? 0.570 6.893 6.226 1.00 93.12 175 LEU A CA 1
ATOM 1336 C C . LEU A 1 175 ? 1.277 6.864 7.591 1.00 93.12 175 LEU A C 1
ATOM 1338 O O . LEU A 1 175 ? 0.833 6.164 8.493 1.00 93.12 175 LEU A O 1
ATOM 1342 N N . ASN A 1 176 ? 2.338 7.658 7.754 1.00 93.88 176 ASN A N 1
ATOM 1343 C CA . ASN A 1 176 ? 3.088 7.750 9.006 1.00 93.88 176 ASN A CA 1
ATOM 1344 C C . ASN A 1 176 ? 2.257 8.370 10.133 1.00 93.88 176 ASN A C 1
ATOM 1346 O O . ASN A 1 176 ? 2.345 7.902 11.267 1.00 93.88 176 ASN A O 1
ATOM 1350 N N . ASP A 1 177 ? 1.419 9.362 9.825 1.00 93.25 177 ASP A N 1
ATOM 1351 C CA . ASP A 1 177 ? 0.507 9.963 10.804 1.00 93.25 177 ASP A CA 1
ATOM 1352 C C . ASP A 1 177 ? -0.537 8.943 11.261 1.00 93.25 177 ASP A C 1
ATOM 1354 O O . ASP A 1 177 ? -0.759 8.783 12.459 1.00 93.25 177 ASP A O 1
ATOM 1358 N N . CYS A 1 178 ? -1.133 8.193 10.327 1.00 95.00 178 CYS A N 1
ATOM 1359 C CA . CYS A 1 178 ? -2.092 7.138 10.661 1.00 95.00 178 CYS A CA 1
ATOM 1360 C C . CYS A 1 178 ? -1.474 6.027 11.515 1.00 95.00 178 CYS A C 1
ATOM 1362 O O . CYS A 1 178 ? -2.092 5.595 12.484 1.00 95.00 178 CYS A O 1
ATOM 1364 N N . LEU A 1 179 ? -0.258 5.584 11.184 1.00 96.56 179 LEU A N 1
ATOM 1365 C CA . LEU A 1 179 ? 0.466 4.592 11.983 1.00 96.56 179 LEU A CA 1
ATOM 1366 C C . LEU A 1 179 ? 0.747 5.125 13.389 1.00 96.56 179 LEU A C 1
ATOM 1368 O O . LEU A 1 179 ? 0.492 4.430 14.365 1.00 96.56 179 LEU A O 1
ATOM 1372 N N . SER A 1 180 ? 1.198 6.376 13.490 1.00 95.31 180 SER A N 1
ATOM 1373 C CA . SER A 1 180 ? 1.503 7.020 14.770 1.00 95.31 180 SER A CA 1
ATOM 1374 C C . SER A 1 180 ? 0.252 7.168 15.643 1.00 95.31 180 SER A C 1
ATOM 1376 O O . SER A 1 180 ? 0.294 6.846 16.828 1.00 95.31 180 SER A O 1
ATOM 1378 N N . LEU A 1 181 ? -0.878 7.586 15.058 1.00 94.69 181 LEU A N 1
ATOM 1379 C CA . LEU A 1 181 ? -2.180 7.669 15.735 1.00 94.69 181 LEU A CA 1
ATOM 1380 C C . LEU A 1 181 ? -2.698 6.298 16.197 1.00 94.69 181 LEU A C 1
ATOM 1382 O O . LEU A 1 181 ? -3.352 6.214 17.232 1.00 94.69 181 LEU A O 1
ATOM 1386 N N . ALA A 1 182 ? -2.393 5.234 15.452 1.00 95.19 182 ALA A N 1
ATOM 1387 C CA . ALA A 1 182 ? -2.720 3.855 15.812 1.00 95.19 182 ALA A CA 1
ATOM 1388 C C . ALA A 1 182 ? -1.716 3.218 16.799 1.00 95.19 182 ALA A C 1
ATOM 1390 O O . ALA A 1 182 ? -1.895 2.067 17.191 1.00 95.19 182 ALA A O 1
ATOM 1391 N N . GLY A 1 183 ? -0.644 3.924 17.187 1.00 96.12 183 GLY A N 1
ATOM 1392 C CA . GLY A 1 183 ? 0.424 3.370 18.028 1.00 96.12 183 GLY A CA 1
ATOM 1393 C C . GLY A 1 183 ? 1.271 2.290 17.338 1.00 96.12 183 GLY A C 1
ATOM 1394 O O . GLY A 1 183 ? 1.887 1.464 18.011 1.00 96.12 183 GLY A O 1
ATOM 1395 N N . LEU A 1 184 ? 1.297 2.272 16.003 1.00 97.00 184 LEU A N 1
ATOM 1396 C CA . LEU A 1 184 ? 2.020 1.299 15.186 1.00 97.00 184 LEU A CA 1
ATOM 1397 C C . LEU A 1 184 ? 3.418 1.807 14.785 1.00 97.00 184 LEU A C 1
ATOM 1399 O O . LEU A 1 184 ? 3.622 3.016 14.643 1.00 97.00 184 LEU A O 1
ATOM 1403 N N . PRO A 1 185 ? 4.385 0.903 14.525 1.00 95.88 185 PRO A N 1
ATOM 1404 C CA . PRO A 1 185 ? 5.708 1.287 14.044 1.00 95.88 185 PRO A CA 1
ATOM 1405 C C . PRO A 1 185 ? 5.658 2.054 12.718 1.00 95.88 185 PRO A C 1
ATOM 1407 O O . PRO A 1 185 ? 5.048 1.609 11.743 1.00 95.88 185 PRO A O 1
ATOM 1410 N N . VAL A 1 186 ? 6.365 3.182 12.671 1.00 95.44 186 VAL A N 1
ATOM 1411 C CA . VAL A 1 186 ? 6.521 4.001 11.465 1.00 95.44 186 VAL A CA 1
ATOM 1412 C C . VAL A 1 186 ? 7.750 3.522 10.683 1.00 95.44 186 VAL A C 1
ATOM 1414 O O . VAL A 1 186 ? 8.830 3.409 11.270 1.00 95.44 186 VAL A O 1
ATOM 1417 N N . PRO A 1 187 ? 7.636 3.234 9.372 1.00 92.00 187 PRO A N 1
ATOM 1418 C CA . PRO A 1 187 ? 8.786 2.832 8.574 1.00 92.00 187 PRO A CA 1
ATOM 1419 C C . PRO A 1 187 ? 9.810 3.971 8.484 1.00 92.00 187 PRO A C 1
ATOM 1421 O O . PRO A 1 187 ? 9.470 5.111 8.180 1.00 92.00 187 PRO A O 1
ATOM 1424 N N . ILE A 1 188 ? 11.082 3.636 8.708 1.00 87.88 188 ILE A N 1
ATOM 1425 C CA . ILE A 1 188 ? 12.220 4.573 8.665 1.00 87.88 188 ILE A CA 1
ATOM 1426 C C . ILE A 1 188 ? 12.671 4.934 7.239 1.00 87.88 188 ILE A C 1
ATOM 1428 O O . ILE A 1 188 ? 13.560 5.760 7.064 1.00 87.88 188 ILE A O 1
ATOM 1432 N N . SER A 1 189 ? 12.103 4.283 6.222 1.00 89.00 189 SER A N 1
ATOM 1433 C CA . SER A 1 189 ? 12.486 4.422 4.818 1.00 89.00 189 SER A CA 1
ATOM 1434 C C . SER A 1 189 ? 11.249 4.489 3.926 1.00 89.00 189 SER A C 1
ATOM 1436 O O . SER A 1 189 ? 10.215 3.887 4.216 1.00 89.00 189 SER A O 1
ATOM 1438 N N . GLU A 1 190 ? 11.392 5.203 2.812 1.00 87.25 190 GLU A N 1
ATOM 1439 C CA . GLU A 1 190 ? 10.386 5.328 1.756 1.00 87.25 190 GLU A CA 1
ATOM 1440 C C . GLU A 1 190 ? 10.320 4.105 0.827 1.00 87.25 190 GLU A C 1
ATOM 1442 O O . GLU A 1 190 ? 9.590 4.120 -0.160 1.00 87.25 190 GLU A O 1
ATOM 1447 N N . ASP A 1 191 ? 11.095 3.053 1.095 1.00 91.44 191 ASP A N 1
ATOM 1448 C CA . ASP A 1 191 ? 11.056 1.803 0.334 1.00 91.44 191 ASP A CA 1
ATOM 1449 C C . ASP A 1 191 ? 9.620 1.272 0.163 1.00 91.44 191 ASP A C 1
ATOM 1451 O O . ASP A 1 191 ? 8.859 1.137 1.129 1.00 91.44 191 ASP A O 1
ATOM 1455 N N . ALA A 1 192 ? 9.245 0.960 -1.081 1.00 92.69 192 ALA A N 1
ATOM 1456 C CA . ALA A 1 192 ? 7.881 0.557 -1.406 1.00 92.69 192 ALA A CA 1
ATOM 1457 C C . ALA A 1 192 ? 7.453 -0.723 -0.667 1.00 92.69 192 ALA A C 1
ATOM 1459 O O . ALA A 1 192 ? 6.287 -0.847 -0.291 1.00 92.69 192 ALA A O 1
ATOM 1460 N N . ALA A 1 193 ? 8.365 -1.664 -0.408 1.00 95.44 193 ALA A N 1
ATOM 1461 C CA . ALA A 1 193 ? 8.031 -2.896 0.299 1.00 95.44 193 ALA A CA 1
ATOM 1462 C C . ALA A 1 193 ? 7.755 -2.629 1.782 1.00 95.44 193 ALA A C 1
ATOM 1464 O O . ALA A 1 193 ? 6.757 -3.119 2.317 1.00 95.44 193 ALA A O 1
ATOM 1465 N N . LEU A 1 194 ? 8.561 -1.779 2.425 1.00 96.31 194 LEU A N 1
ATOM 1466 C CA . LEU A 1 194 ? 8.286 -1.325 3.794 1.00 96.31 194 LEU A CA 1
ATOM 1467 C C . LEU A 1 194 ? 6.966 -0.553 3.878 1.00 96.31 194 LEU A C 1
ATOM 1469 O O . LEU A 1 194 ? 6.189 -0.755 4.813 1.00 96.31 194 LEU A O 1
ATOM 1473 N N . ARG A 1 195 ? 6.671 0.284 2.879 1.00 95.31 195 ARG A N 1
ATOM 1474 C CA . ARG A 1 195 ? 5.388 0.990 2.771 1.00 95.31 195 ARG A CA 1
ATOM 1475 C C . ARG A 1 195 ? 4.215 0.013 2.625 1.00 95.31 195 ARG A C 1
ATOM 1477 O O . ARG A 1 195 ? 3.227 0.168 3.339 1.00 95.31 195 ARG A O 1
ATOM 1484 N N . ALA A 1 196 ? 4.321 -1.012 1.779 1.00 95.88 196 ALA A N 1
ATOM 1485 C CA . ALA A 1 196 ? 3.284 -2.035 1.609 1.00 95.88 196 ALA A CA 1
ATOM 1486 C C . ALA A 1 196 ? 3.025 -2.822 2.909 1.00 95.88 196 ALA A C 1
ATOM 1488 O O . ALA A 1 196 ? 1.872 -3.013 3.302 1.00 95.88 196 ALA A O 1
AT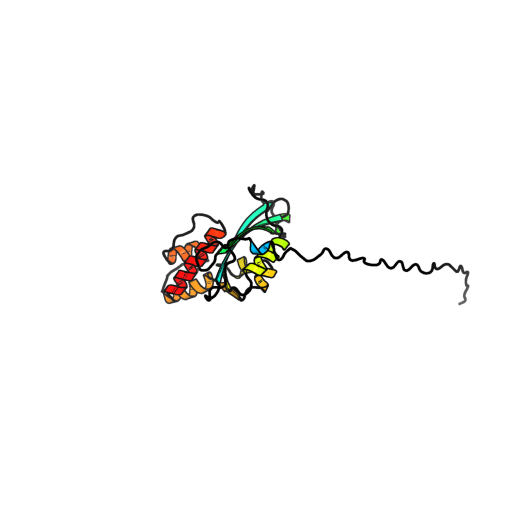OM 1489 N N . LEU A 1 197 ? 4.086 -3.204 3.626 1.00 97.50 197 LEU A N 1
ATOM 1490 C CA . LEU A 1 197 ? 3.977 -3.849 4.939 1.00 97.50 197 LEU A CA 1
ATOM 1491 C C . LEU A 1 197 ? 3.347 -2.929 5.990 1.00 97.50 197 LEU A C 1
ATOM 1493 O O . LEU A 1 197 ? 2.546 -3.379 6.805 1.00 97.50 197 LEU A O 1
ATOM 1497 N N . ALA A 1 198 ? 3.658 -1.636 5.961 1.00 97.31 198 ALA A N 1
ATOM 1498 C CA . ALA A 1 198 ? 3.059 -0.675 6.875 1.00 97.31 198 ALA A CA 1
ATOM 1499 C C . ALA A 1 198 ? 1.556 -0.468 6.596 1.00 97.31 198 ALA A C 1
ATOM 1501 O O . ALA A 1 198 ? 0.760 -0.408 7.533 1.00 97.31 198 ALA A O 1
ATOM 1502 N N . ILE A 1 199 ? 1.140 -0.449 5.321 1.00 96.81 199 ILE A N 1
ATOM 1503 C CA . ILE A 1 199 ? -0.285 -0.434 4.937 1.00 96.81 199 ILE A CA 1
ATOM 1504 C C . ILE A 1 199 ? -0.988 -1.688 5.458 1.00 96.81 199 ILE A C 1
ATOM 1506 O O . ILE A 1 199 ? -2.084 -1.582 6.009 1.00 96.81 199 ILE A O 1
ATOM 1510 N N . ARG A 1 200 ? -0.354 -2.861 5.333 1.00 96.88 200 ARG A N 1
ATOM 1511 C CA . ARG A 1 200 ? -0.865 -4.105 5.918 1.00 96.88 200 ARG A CA 1
ATOM 1512 C C . ARG A 1 200 ? -1.076 -3.975 7.421 1.00 96.88 200 ARG A C 1
ATOM 1514 O O . ARG A 1 200 ? -2.151 -4.318 7.902 1.00 96.88 200 ARG A O 1
ATOM 1521 N N . SER A 1 201 ? -0.072 -3.504 8.157 1.00 97.75 201 SER A N 1
ATOM 1522 C CA . SER A 1 201 ? -0.163 -3.351 9.613 1.00 97.75 201 SER A CA 1
ATOM 1523 C C . SER A 1 201 ? -1.300 -2.412 10.010 1.00 97.75 201 SER A C 1
ATOM 1525 O O . SER A 1 201 ? -2.095 -2.756 10.878 1.00 97.75 201 SER A O 1
ATOM 1527 N N . LEU A 1 202 ? -1.436 -1.275 9.318 1.00 97.62 202 LEU A N 1
ATOM 1528 C CA . LEU A 1 202 ? -2.540 -0.343 9.543 1.00 97.62 202 LEU A CA 1
ATOM 1529 C C . LEU A 1 202 ? -3.900 -0.992 9.263 1.00 97.62 202 LEU A C 1
ATOM 1531 O O . LEU A 1 202 ? -4.843 -0.819 10.026 1.00 97.62 202 LEU A O 1
ATOM 1535 N N . TRP A 1 203 ? -4.006 -1.748 8.170 1.00 96.69 203 TRP A N 1
ATOM 1536 C CA . TRP A 1 203 ? -5.241 -2.435 7.806 1.00 96.69 203 TRP A CA 1
ATOM 1537 C C . TRP A 1 203 ? -5.639 -3.506 8.813 1.00 96.69 203 TRP A C 1
ATOM 1539 O O . TRP A 1 203 ? -6.809 -3.616 9.160 1.00 96.69 203 TRP A O 1
ATOM 1549 N N . ARG A 1 204 ? -4.665 -4.281 9.292 1.00 96.19 204 ARG A N 1
ATOM 1550 C CA . ARG A 1 204 ? -4.888 -5.307 10.310 1.00 96.19 204 ARG A CA 1
ATOM 1551 C C . ARG A 1 204 ? -5.317 -4.707 11.638 1.00 96.19 204 ARG A C 1
ATOM 1553 O O . ARG A 1 204 ? -6.259 -5.212 12.224 1.00 96.19 204 ARG A O 1
ATOM 1560 N N . TRP A 1 205 ? -4.713 -3.593 12.039 1.00 97.19 205 TRP A N 1
ATOM 1561 C CA . TRP A 1 205 ? -5.176 -2.845 13.204 1.00 97.19 205 TRP A CA 1
ATOM 1562 C C . TRP A 1 205 ? -6.632 -2.386 13.047 1.00 97.19 205 TRP A C 1
ATOM 1564 O O . TRP A 1 205 ? -7.418 -2.577 13.965 1.00 97.19 205 TRP A O 1
ATOM 1574 N N . MET A 1 206 ? -7.027 -1.868 11.874 1.00 96.62 206 MET A N 1
ATOM 1575 C CA . MET A 1 206 ? -8.433 -1.519 11.610 1.00 96.62 206 MET A CA 1
ATOM 1576 C C . MET A 1 206 ? -9.364 -2.739 11.678 1.00 96.62 206 MET A C 1
ATOM 1578 O O . MET A 1 206 ? -10.453 -2.623 12.216 1.00 96.62 206 MET A O 1
ATOM 1582 N N . ASP A 1 207 ? -8.938 -3.910 11.185 1.00 94.25 207 ASP A N 1
ATOM 1583 C CA . ASP A 1 207 ? -9.706 -5.164 11.308 1.00 94.25 207 ASP A CA 1
ATOM 1584 C C . ASP A 1 207 ? -9.887 -5.621 12.778 1.00 94.25 207 ASP A C 1
ATOM 1586 O O . ASP A 1 207 ? -10.785 -6.412 13.047 1.00 94.25 207 ASP A O 1
ATOM 1590 N N . GLU A 1 208 ? -9.039 -5.176 13.713 1.00 93.69 208 GLU A N 1
ATOM 1591 C CA . GLU A 1 208 ? -9.106 -5.544 15.138 1.00 93.69 208 GLU A CA 1
ATOM 1592 C C . GLU A 1 208 ? -9.968 -4.589 15.976 1.00 93.69 208 GLU A C 1
ATOM 1594 O O . GLU A 1 208 ? -10.473 -4.988 17.026 1.00 93.69 208 GLU A O 1
ATOM 1599 N N . VAL A 1 209 ? -10.102 -3.332 15.541 1.00 91.94 209 VAL A N 1
ATOM 1600 C CA . VAL A 1 209 ? -10.822 -2.275 16.276 1.00 91.94 209 VAL A CA 1
ATOM 1601 C C . VAL A 1 209 ? -12.190 -1.918 15.681 1.00 91.94 209 VAL A C 1
ATOM 1603 O O . VAL A 1 209 ? -12.961 -1.248 16.369 1.00 91.94 209 VAL A O 1
ATOM 1606 N N . ASP A 1 210 ? -12.467 -2.307 14.429 1.00 73.88 210 ASP A N 1
ATOM 1607 C CA . ASP A 1 210 ? -13.794 -2.216 13.788 1.00 73.88 210 ASP A CA 1
ATOM 1608 C C . ASP A 1 210 ? -14.764 -3.273 14.362 1.00 73.88 210 ASP A C 1
ATOM 1610 O O . ASP A 1 210 ? -15.954 -2.926 14.559 1.00 73.88 210 ASP A O 1
#